Protein AF-A0A8J4Q317-F1 (afdb_monomer)

pLDDT: mean 83.09, std 17.63, range [36.19, 97.94]

Secondary structure (DSSP, 8-state):
--HHHHHHHHHHHHHHHHHHHT--HHHHHHHHHHHHHHHHHHHHHHHHHHHHHHHHHHHHHHHHHHHHHHHHHHTT----TT---GGGS-HHHHHHHHHHHHHHHHHHHHHHHHHHHHHHHHHHHHHHHTT--SGGGGS--GGGSSS----HHHHHHHHHHHHHHHHHHHHHHHHHHHHHHHHHHHHHHHTPPP-SHHHHHHHHHHH--TTSPPSS--SHHHHHHHHHHHHHHHHHHHHHHHHHHHHHHHHHHHHHHTT--HHHHHHHHHHS-SS-HHHHHHHHHHHHHHHHHHHHHHHHHHHHHHHHSSSSSSSS------------

Mean predicted aligned error: 13.6 Å

Radius of gyration: 55.5 Å; Cα contacts (8 Å, |Δi|>4): 174; chains: 1; bounding box: 154×46×165 Å

Solvent-accessible surface area (backbone atoms only — not comparable to full-atom values): 18682 Å² total; per-residue (Å²): 134,64,66,72,57,57,55,50,54,53,49,53,54,52,50,53,52,37,62,75,69,67,61,55,70,67,61,52,50,51,55,51,49,54,53,51,52,52,53,50,51,54,53,52,51,51,50,53,54,52,51,51,52,52,53,52,53,52,51,51,40,53,53,44,53,53,52,43,52,52,54,26,52,28,40,67,40,73,81,62,88,80,58,74,63,61,86,82,48,54,75,66,58,44,40,54,51,45,53,54,54,44,52,54,49,54,53,52,51,53,57,40,46,55,53,45,55,52,49,51,50,54,43,48,55,53,35,59,53,34,58,59,76,61,75,69,66,77,57,69,67,63,91,70,58,84,69,70,76,51,20,68,65,52,52,50,50,48,50,51,49,40,52,51,53,50,51,52,51,50,55,39,47,52,54,49,33,52,53,30,44,53,40,51,52,50,26,63,56,37,64,55,78,76,82,50,73,71,47,48,31,37,58,53,37,57,75,54,58,90,88,50,84,69,74,53,67,50,23,72,69,49,48,51,54,51,50,53,48,42,50,53,51,50,52,50,50,51,54,37,51,50,51,51,52,55,48,52,54,54,49,52,57,50,34,65,74,64,72,58,57,68,69,63,53,51,59,46,51,73,74,56,65,76,47,24,64,71,40,54,51,53,53,52,51,49,56,53,49,52,53,53,50,51,55,51,51,54,52,50,53,55,54,54,55,58,60,62,62,69,76,76,70,87,82,84,87,90,82,86,78,91,78,84,88,86,86,133

Foldseek 3Di:
DPPVVVVVVVVVVVVVVCVVVVPDPVVVVVVVVVVVVVVVVVVVVVVVVVVVVLVVLVVLLVVLVVLLCQLCVLQVHDPDPPDDPCVVDDSVRSNVVSVVSNVVSVVLLVVLVVLLVVLVVLLVVLCVLQVVDPPVVVDPDPVVPDHNRSYPVSSVVSVVSSVVSLVVLLVLLVLLLVLLVLLVVLCVQQVNDDDDPVNVLSVVSVPDDSVDRRSDRSYPVSSVVSVVSSVVSVVLQVVLVVLVVVLLVLVVVLCVVVVPDPVVVVVVCVVLDGSYPVSSVVSVVVSVVSVVVVVVVVVVVVVVVVVVVVVPPPPDDDDDDDDDDDDD

Nearest PDB structures (foldseek):
  4l6y-assembly1_A  TM=7.646E-01  e=2.223E-09  Homo sapiens
  4l6y-assembly1_B  TM=7.895E-01  e=1.240E-08  Homo sapiens
  4l3i-assembly1_B  TM=7.572E-01  e=1.443E-08  Homo sapiens

Sequence (328 aa):
MSVGGDVKELLLKIMKIWDELGIDQQYRQEQLNVASLKVVEIYSHLLKKEEIYKDDIIKEILHGLESLCTMSTELGETVNDNHVELASMNLLERSEYIEMERSKLRKRTQDRMAIIEELESNIDDISKEMELRDLNQSHMDESNIQGNDYSVEKISSLKKRLQLIQSQRNEAFIKVQEICKEICLLWEELRFSPETDFEKSILDIKYSSIENRSPISLSLATFHVLEQKREKLNIIREEHQQMVTEYAQKITQLWDAMDTPEDERESFFSKTAGLGFDVIEAVCIIILYIKLFNISYINNNNNNNNNNNNNNNNNNNNNNNNNNNNNN

Structure (mmCIF, N/CA/C/O backbone):
data_AF-A0A8J4Q317-F1
#
_entry.id   AF-A0A8J4Q317-F1
#
loop_
_atom_site.group_PDB
_atom_site.id
_atom_site.type_symbol
_atom_site.label_atom_id
_atom_site.label_alt_id
_atom_site.label_comp_id
_atom_site.label_asym_id
_atom_site.label_entity_id
_atom_site.label_seq_id
_atom_site.pdbx_PDB_ins_code
_atom_site.Cartn_x
_atom_site.Cartn_y
_atom_site.Cartn_z
_atom_site.occupancy
_atom_site.B_iso_or_equiv
_atom_site.auth_seq_id
_atom_site.auth_comp_id
_atom_site.auth_asym_id
_atom_site.auth_atom_id
_atom_site.pdbx_PDB_model_num
ATOM 1 N N . MET A 1 1 ? 44.306 0.292 -45.084 1.00 46.78 1 MET A N 1
ATOM 2 C CA . MET A 1 1 ? 43.982 -0.248 -46.423 1.00 46.78 1 MET A CA 1
ATOM 3 C C . MET A 1 1 ? 44.112 0.892 -47.417 1.00 46.78 1 MET A C 1
ATOM 5 O O . MET A 1 1 ? 43.405 1.877 -47.259 1.00 46.78 1 MET A O 1
ATOM 9 N N . SER A 1 2 ? 45.058 0.830 -48.357 1.00 62.03 2 SER A N 1
ATOM 10 C CA . SER A 1 2 ? 45.263 1.910 -49.332 1.00 62.03 2 SER A CA 1
ATOM 11 C C . SER A 1 2 ? 44.545 1.562 -50.632 1.00 62.03 2 SER A C 1
ATOM 13 O O . SER A 1 2 ? 45.172 1.129 -51.593 1.00 62.03 2 SER A O 1
ATOM 15 N N . VAL A 1 3 ? 43.220 1.747 -50.660 1.00 67.44 3 VAL A N 1
ATOM 16 C CA . VAL A 1 3 ? 42.392 1.499 -51.860 1.00 67.44 3 VAL A CA 1
ATOM 17 C C . VAL A 1 3 ? 42.938 2.268 -53.074 1.00 67.44 3 VAL A C 1
ATOM 19 O O . VAL A 1 3 ? 42.916 1.772 -54.196 1.00 67.44 3 VAL A O 1
ATOM 22 N N . GLY A 1 4 ? 43.521 3.451 -52.849 1.00 74.25 4 GLY A N 1
ATOM 23 C CA . GLY A 1 4 ? 44.162 4.239 -53.904 1.00 74.25 4 GLY A CA 1
ATOM 24 C C . GLY A 1 4 ? 45.435 3.614 -54.493 1.00 74.25 4 GLY A C 1
ATOM 25 O O . GLY A 1 4 ? 45.751 3.878 -55.652 1.00 74.25 4 GLY A O 1
ATOM 26 N N . GLY A 1 5 ? 46.160 2.784 -53.735 1.00 79.38 5 GLY A N 1
ATOM 27 C CA . GLY A 1 5 ? 47.353 2.079 -54.217 1.00 79.38 5 GLY A CA 1
ATOM 28 C C . GLY A 1 5 ? 47.005 0.937 -55.170 1.00 79.38 5 GLY A C 1
ATOM 29 O O . GLY A 1 5 ? 47.550 0.864 -56.272 1.00 79.38 5 GLY A O 1
ATOM 30 N N . ASP A 1 6 ? 46.033 0.114 -54.782 1.00 83.69 6 ASP A N 1
ATOM 31 C CA . ASP A 1 6 ? 45.630 -1.079 -55.534 1.00 83.69 6 ASP A CA 1
ATOM 32 C C . ASP A 1 6 ? 44.940 -0.712 -56.860 1.00 83.69 6 ASP A C 1
ATOM 34 O O . ASP A 1 6 ? 45.220 -1.296 -57.910 1.00 83.69 6 ASP A O 1
ATOM 38 N N . VAL A 1 7 ? 44.093 0.327 -56.849 1.00 86.38 7 VAL A N 1
ATOM 39 C CA . VAL A 1 7 ? 43.436 0.847 -58.062 1.00 86.38 7 VAL A CA 1
ATOM 40 C C . VAL A 1 7 ? 44.468 1.367 -59.065 1.00 86.38 7 VAL A C 1
ATOM 42 O O . VAL A 1 7 ? 44.350 1.109 -60.263 1.00 86.38 7 VAL A O 1
ATOM 45 N N . LYS A 1 8 ? 45.514 2.055 -58.591 1.00 86.25 8 LYS A N 1
ATOM 46 C CA . LYS A 1 8 ? 46.585 2.583 -59.446 1.00 86.25 8 LYS A CA 1
ATOM 47 C C . LYS A 1 8 ? 47.383 1.465 -60.119 1.00 86.25 8 LYS A C 1
ATOM 49 O O . LYS A 1 8 ? 47.701 1.579 -61.301 1.00 86.25 8 LYS A O 1
ATOM 54 N N . GLU A 1 9 ? 47.699 0.391 -59.396 1.00 89.81 9 GLU A N 1
ATOM 55 C CA . GLU A 1 9 ? 48.438 -0.747 -59.955 1.00 89.81 9 GLU A CA 1
ATOM 56 C C . GLU A 1 9 ? 47.634 -1.473 -61.045 1.00 89.81 9 GLU A C 1
ATOM 58 O O . GLU A 1 9 ? 48.170 -1.796 -62.108 1.00 89.81 9 GLU A O 1
ATOM 63 N N . LEU A 1 10 ? 46.333 -1.683 -60.819 1.00 90.19 10 LEU A N 1
ATOM 64 C CA . LEU A 1 10 ? 45.435 -2.272 -61.816 1.00 90.19 10 LEU A CA 1
ATOM 65 C C . LEU A 1 10 ? 45.326 -1.398 -63.068 1.00 90.19 10 LEU A C 1
ATOM 67 O O . LEU A 1 10 ? 45.386 -1.910 -64.186 1.00 90.19 10 LEU A O 1
ATOM 71 N N . LEU A 1 11 ? 45.229 -0.080 -62.891 1.00 88.75 11 LEU A N 1
ATOM 72 C CA . LEU A 1 11 ? 45.118 0.867 -63.997 1.00 88.75 11 LEU A CA 1
ATOM 73 C C . LEU A 1 11 ? 46.396 0.884 -64.851 1.00 88.75 11 LEU A C 1
ATOM 75 O O . LEU A 1 11 ? 46.301 0.848 -66.074 1.00 88.75 11 LEU A O 1
ATOM 79 N N . LEU A 1 12 ? 47.586 0.812 -64.236 1.00 90.69 12 LEU A N 1
ATOM 80 C CA . LEU A 1 12 ? 48.860 0.672 -64.961 1.00 90.69 12 LEU A CA 1
ATOM 81 C C . LEU A 1 12 ? 48.927 -0.616 -65.797 1.00 90.69 12 LEU A C 1
ATOM 83 O O . LEU A 1 12 ? 49.395 -0.585 -66.936 1.00 90.69 12 LEU A O 1
ATOM 87 N N . LYS A 1 13 ? 48.439 -1.744 -65.263 1.00 93.25 13 LYS A N 1
ATOM 88 C CA . LYS A 1 13 ? 48.375 -3.016 -66.006 1.00 93.25 13 LYS A CA 1
ATOM 89 C C . LYS A 1 13 ? 47.422 -2.921 -67.202 1.00 93.25 13 LYS A C 1
ATOM 91 O O . LYS A 1 13 ? 47.773 -3.379 -68.285 1.00 93.25 13 LYS A O 1
ATOM 96 N N . ILE A 1 14 ? 46.259 -2.289 -67.029 1.00 92.12 14 ILE A N 1
ATOM 97 C CA . ILE A 1 14 ? 45.286 -2.061 -68.110 1.00 92.12 14 ILE A CA 1
ATOM 98 C C . ILE A 1 14 ? 45.866 -1.138 -69.191 1.00 92.12 14 ILE A C 1
ATOM 100 O O . ILE A 1 14 ? 45.743 -1.444 -70.374 1.00 92.12 14 ILE A O 1
ATOM 104 N N . MET A 1 15 ? 46.548 -0.053 -68.803 1.00 90.44 15 MET A N 1
ATOM 105 C CA . MET A 1 15 ? 47.191 0.866 -69.751 1.00 90.44 15 MET A CA 1
ATOM 106 C C . MET A 1 15 ? 48.242 0.153 -70.601 1.00 90.44 15 MET A C 1
ATOM 108 O O . MET A 1 15 ? 48.225 0.301 -71.819 1.00 90.44 15 MET A O 1
ATOM 112 N N . LYS A 1 16 ? 49.080 -0.691 -69.983 1.00 93.81 16 LYS A N 1
ATOM 113 C CA . LYS A 1 16 ? 50.064 -1.501 -70.711 1.00 93.81 16 LYS A CA 1
ATOM 114 C C . LYS A 1 16 ? 49.402 -2.414 -71.752 1.00 93.81 16 LYS A C 1
ATOM 116 O O . LYS A 1 16 ? 49.878 -2.495 -72.878 1.00 93.81 16 LYS A O 1
ATOM 121 N N . ILE A 1 17 ? 48.285 -3.059 -71.407 1.00 94.56 17 ILE A N 1
ATOM 122 C CA . ILE A 1 17 ? 47.530 -3.909 -72.344 1.00 94.56 17 ILE A CA 1
ATOM 123 C C . ILE A 1 17 ? 46.942 -3.076 -73.493 1.00 94.56 17 ILE A C 1
ATOM 125 O O . ILE A 1 17 ? 47.006 -3.482 -74.650 1.00 94.56 17 ILE A O 1
ATOM 129 N N . TRP A 1 18 ? 46.377 -1.900 -73.209 1.00 96.19 18 TRP A N 1
ATOM 130 C CA . TRP A 1 18 ? 45.864 -1.016 -74.260 1.00 96.19 18 TRP A CA 1
ATOM 131 C C . TRP A 1 18 ? 46.963 -0.505 -75.195 1.00 96.19 18 TRP A C 1
ATOM 133 O O . TRP A 1 18 ? 46.701 -0.351 -76.391 1.00 96.19 18 TRP A O 1
ATOM 143 N N . ASP A 1 19 ? 48.166 -0.255 -74.668 1.00 93.69 19 ASP A N 1
ATOM 144 C CA . ASP A 1 19 ? 49.352 0.101 -75.453 1.00 93.69 19 ASP A CA 1
ATOM 145 C C . ASP A 1 19 ? 49.772 -1.044 -76.379 1.00 93.69 19 ASP A C 1
ATOM 147 O O . ASP A 1 19 ? 50.009 -0.806 -77.561 1.00 93.69 19 ASP A O 1
ATOM 151 N N . GLU A 1 20 ? 49.782 -2.284 -75.882 1.00 94.62 20 GLU A N 1
ATOM 152 C CA . GLU A 1 20 ? 50.078 -3.485 -76.679 1.00 94.62 20 GLU A CA 1
ATOM 153 C C . GLU A 1 20 ? 49.044 -3.729 -77.797 1.00 94.62 20 GLU A C 1
ATOM 155 O O . GLU A 1 20 ? 49.402 -4.184 -78.882 1.00 94.62 20 GLU A O 1
ATOM 160 N N . LEU A 1 21 ? 47.769 -3.403 -77.560 1.00 92.69 21 LEU A N 1
ATOM 161 C CA . LEU A 1 21 ? 46.669 -3.593 -78.516 1.00 92.69 21 LEU A CA 1
ATOM 162 C C . LEU A 1 21 ? 46.480 -2.431 -79.511 1.00 92.69 21 LEU A C 1
ATOM 164 O O . LEU A 1 21 ? 45.722 -2.577 -80.468 1.00 92.69 21 LEU A O 1
ATOM 168 N N . GLY A 1 22 ? 47.118 -1.276 -79.291 1.00 93.12 22 GLY A N 1
ATOM 169 C CA . GLY A 1 22 ? 46.950 -0.092 -80.145 1.00 93.12 22 GLY A CA 1
ATOM 170 C C . GLY A 1 22 ? 45.570 0.574 -80.043 1.00 93.12 22 GLY A C 1
ATOM 171 O O . GLY A 1 22 ? 45.105 1.171 -81.011 1.00 93.12 22 GLY A O 1
ATOM 172 N N . ILE A 1 23 ? 44.903 0.467 -78.887 1.00 94.25 23 ILE A N 1
ATOM 173 C CA . ILE A 1 23 ? 43.567 1.044 -78.655 1.00 94.25 23 ILE A CA 1
ATOM 174 C C . ILE A 1 23 ? 43.625 2.574 -78.685 1.00 94.25 23 ILE A C 1
ATOM 176 O O . ILE A 1 23 ? 44.490 3.170 -78.035 1.00 94.25 23 ILE A O 1
ATOM 180 N N . ASP A 1 24 ? 42.680 3.206 -79.382 1.00 94.06 24 ASP A N 1
ATOM 181 C CA . ASP A 1 24 ? 42.612 4.658 -79.519 1.00 94.06 24 ASP A CA 1
ATOM 182 C C . ASP A 1 24 ? 42.256 5.371 -78.199 1.00 94.06 24 ASP A C 1
ATOM 184 O O . ASP A 1 24 ? 41.638 4.819 -77.285 1.00 94.06 24 ASP A O 1
ATOM 188 N N . GLN A 1 25 ? 42.650 6.640 -78.100 1.00 91.31 25 GLN A N 1
ATOM 189 C CA . GLN A 1 25 ? 42.504 7.424 -76.875 1.00 91.31 25 GLN A CA 1
ATOM 190 C C . GLN A 1 25 ? 41.039 7.679 -76.483 1.00 91.31 25 GLN A C 1
ATOM 192 O O . GLN A 1 25 ? 40.751 7.806 -75.291 1.00 91.31 25 GLN A O 1
ATOM 197 N N . GLN A 1 26 ? 40.117 7.751 -77.448 1.00 93.75 26 GLN A N 1
ATOM 198 C CA . GLN A 1 26 ? 38.705 8.017 -77.178 1.00 93.75 26 GLN A CA 1
ATOM 199 C C . GLN A 1 26 ? 38.067 6.816 -76.473 1.00 93.75 26 GLN A C 1
ATOM 201 O O . GLN A 1 26 ? 37.436 6.994 -75.430 1.00 93.75 26 GLN A O 1
ATOM 206 N N . TYR A 1 27 ? 38.314 5.597 -76.964 1.00 92.44 27 TYR A N 1
ATOM 207 C CA . TYR A 1 27 ? 37.835 4.377 -76.312 1.00 92.44 27 TYR A CA 1
ATOM 208 C C . TYR A 1 27 ? 38.430 4.200 -74.907 1.00 92.44 27 TYR A C 1
ATOM 210 O O . TYR A 1 27 ? 37.710 3.879 -73.959 1.00 92.44 27 TYR A O 1
ATOM 218 N N . ARG A 1 28 ? 39.737 4.452 -74.730 1.00 93.50 28 ARG A N 1
ATOM 219 C CA . ARG A 1 28 ? 40.380 4.394 -73.400 1.00 93.50 28 ARG A CA 1
ATOM 220 C C . ARG A 1 28 ? 39.713 5.354 -72.417 1.00 93.50 28 ARG A C 1
ATOM 222 O O . ARG A 1 28 ? 39.424 4.968 -71.285 1.00 93.50 28 ARG A O 1
ATOM 229 N N . GLN A 1 29 ? 39.447 6.588 -72.850 1.00 92.69 29 GLN A N 1
ATOM 230 C CA . GLN A 1 29 ? 38.778 7.589 -72.023 1.00 92.69 29 GLN A CA 1
ATOM 231 C C . GLN A 1 29 ? 37.361 7.149 -71.643 1.00 92.69 29 GLN A C 1
ATOM 233 O O . GLN A 1 29 ? 36.967 7.316 -70.493 1.00 92.69 29 GLN A O 1
ATOM 238 N N . GLU A 1 30 ? 36.610 6.551 -72.568 1.00 94.06 30 GLU A N 1
ATOM 239 C CA . GLU A 1 30 ? 35.271 6.027 -72.295 1.00 94.06 30 GLU A CA 1
ATOM 240 C C . GLU A 1 30 ? 35.296 4.916 -71.235 1.00 94.06 30 GLU A C 1
ATOM 242 O O . GLU A 1 30 ? 34.549 4.980 -70.258 1.00 94.06 30 GLU A O 1
ATOM 247 N N . GLN A 1 31 ? 36.209 3.946 -71.350 1.00 91.69 31 GLN A N 1
ATOM 248 C CA . GLN A 1 31 ? 36.342 2.872 -70.358 1.00 91.69 31 GLN A CA 1
ATOM 249 C C . GLN A 1 31 ? 36.780 3.394 -68.980 1.00 91.69 31 GLN A C 1
ATOM 251 O O . GLN A 1 31 ? 36.252 2.954 -67.954 1.00 91.69 31 GLN A O 1
ATOM 256 N N . LEU A 1 32 ? 37.702 4.364 -68.936 1.00 90.62 32 LEU A N 1
ATOM 257 C CA . LEU A 1 32 ? 38.104 5.029 -67.691 1.00 90.62 32 LEU A CA 1
ATOM 258 C C . LEU A 1 32 ? 36.948 5.824 -67.069 1.00 90.62 32 LEU A C 1
ATOM 260 O O . LEU A 1 32 ? 36.767 5.775 -65.852 1.00 90.62 32 LEU A O 1
ATOM 264 N N . ASN A 1 33 ? 36.133 6.498 -67.886 1.00 92.25 33 ASN A N 1
ATOM 265 C CA . ASN A 1 33 ? 34.940 7.204 -67.422 1.00 92.25 33 ASN A CA 1
ATOM 266 C C . ASN A 1 33 ? 33.930 6.227 -66.807 1.00 92.25 33 ASN A C 1
ATOM 268 O O . ASN A 1 33 ? 33.441 6.472 -65.707 1.00 92.25 33 ASN A O 1
ATOM 272 N N . VAL A 1 34 ? 33.661 5.090 -67.459 1.00 93.12 34 VAL A N 1
ATOM 273 C CA . VAL A 1 34 ? 32.760 4.051 -66.927 1.00 93.12 34 VAL A CA 1
ATOM 274 C C . VAL A 1 34 ? 33.272 3.498 -65.594 1.00 93.12 34 VAL A C 1
ATOM 276 O O . VAL A 1 34 ? 32.495 3.344 -64.651 1.00 93.12 34 VAL A O 1
ATOM 279 N N . ALA A 1 35 ? 34.573 3.217 -65.481 1.00 90.19 35 ALA A N 1
ATOM 280 C CA . ALA A 1 35 ? 35.170 2.751 -64.230 1.00 90.19 35 ALA A CA 1
ATOM 281 C C . ALA A 1 35 ? 35.072 3.809 -63.117 1.00 90.19 35 ALA A C 1
ATOM 283 O O . ALA A 1 35 ? 34.702 3.483 -61.990 1.00 90.19 35 ALA A O 1
ATOM 284 N N . SER A 1 36 ? 35.345 5.077 -63.440 1.00 90.19 36 SER A N 1
ATOM 285 C CA . SER A 1 36 ? 35.217 6.195 -62.503 1.00 90.19 36 SER A CA 1
ATOM 286 C C . SER A 1 36 ? 33.778 6.356 -62.005 1.00 90.19 36 SER A C 1
ATOM 288 O O . SER A 1 36 ? 33.572 6.463 -60.797 1.00 90.19 36 SER A O 1
ATOM 290 N N . LEU A 1 37 ? 32.786 6.275 -62.899 1.00 94.12 37 LEU A N 1
ATOM 291 C CA . LEU A 1 37 ? 31.367 6.338 -62.536 1.00 94.12 37 LEU A CA 1
ATOM 292 C C . LEU A 1 37 ? 30.970 5.221 -61.563 1.00 94.12 37 LEU A C 1
ATOM 294 O O . LEU A 1 37 ? 30.296 5.495 -60.574 1.00 94.12 37 LEU A O 1
ATOM 298 N N . LYS A 1 38 ? 31.440 3.986 -61.781 1.00 92.88 38 LYS A N 1
ATOM 299 C CA . LYS A 1 38 ? 31.179 2.861 -60.864 1.00 92.88 38 LYS A CA 1
ATOM 300 C C . LYS A 1 38 ? 31.796 3.068 -59.481 1.00 92.88 38 LYS A C 1
ATOM 302 O O . LYS A 1 38 ? 31.183 2.732 -58.475 1.00 92.88 38 LYS A O 1
ATOM 30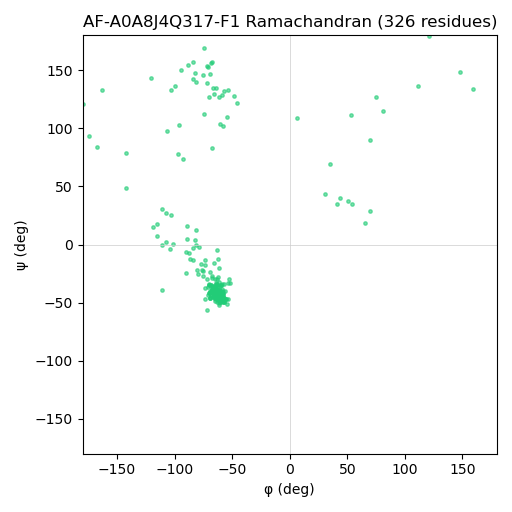7 N N . VAL A 1 39 ? 33.009 3.620 -59.413 1.00 91.25 39 VAL A N 1
ATOM 308 C CA . VAL A 1 39 ? 33.655 3.940 -58.129 1.00 91.25 39 VAL A CA 1
ATOM 309 C C . VAL A 1 39 ? 32.860 5.010 -57.382 1.00 91.25 39 VAL A C 1
ATOM 311 O O . VAL A 1 39 ? 32.610 4.857 -56.187 1.00 91.25 39 VAL A O 1
ATOM 314 N N . VAL A 1 40 ? 32.425 6.061 -58.085 1.00 94.06 40 VAL A N 1
ATOM 315 C CA . VAL A 1 40 ? 31.560 7.101 -57.513 1.00 94.06 40 VAL A CA 1
ATOM 316 C C . VAL A 1 40 ? 30.267 6.485 -56.986 1.00 94.06 40 VAL A C 1
ATOM 318 O O . VAL A 1 40 ? 29.922 6.734 -55.840 1.00 94.06 40 VAL A O 1
ATOM 321 N N . GLU A 1 41 ? 29.601 5.627 -57.759 1.00 95.88 41 GLU A N 1
ATOM 322 C CA . GLU A 1 41 ? 28.365 4.952 -57.345 1.00 95.88 41 GLU A CA 1
ATOM 323 C C . GLU A 1 41 ? 28.541 4.145 -56.047 1.00 95.88 41 GLU A C 1
ATOM 325 O O . GLU A 1 41 ? 27.738 4.283 -55.122 1.00 95.88 41 GLU A O 1
ATOM 330 N N . ILE A 1 42 ? 29.620 3.359 -55.936 1.00 95.19 42 ILE A N 1
ATOM 331 C CA . ILE A 1 42 ? 29.924 2.569 -54.732 1.00 95.19 42 ILE A CA 1
ATOM 332 C C . ILE A 1 42 ? 30.117 3.480 -53.514 1.00 95.19 42 ILE A C 1
ATOM 334 O O . ILE A 1 42 ? 29.523 3.236 -52.460 1.00 95.19 42 ILE A O 1
ATOM 338 N N . TYR A 1 43 ? 30.924 4.537 -53.639 1.00 94.56 43 TYR A N 1
ATOM 339 C CA . TYR A 1 43 ? 31.165 5.458 -52.526 1.00 94.56 43 TYR A CA 1
ATOM 340 C C . TYR A 1 43 ? 29.939 6.313 -52.192 1.00 94.56 43 TYR A C 1
ATOM 342 O O . TYR A 1 43 ? 29.704 6.577 -51.016 1.00 94.56 43 TYR A O 1
ATOM 350 N N . SER A 1 44 ? 29.120 6.693 -53.175 1.00 96.38 44 SER A N 1
ATOM 351 C CA . SER A 1 44 ? 27.840 7.369 -52.946 1.00 96.38 44 SER A CA 1
ATOM 352 C C . SER A 1 44 ? 26.852 6.473 -52.202 1.00 96.38 44 SER A C 1
ATOM 354 O O . SER A 1 44 ? 26.161 6.946 -51.303 1.00 96.38 44 SER A O 1
ATOM 356 N N . HIS A 1 45 ? 26.799 5.178 -52.526 1.00 96.50 45 HIS A N 1
ATOM 357 C CA . HIS A 1 45 ? 25.973 4.224 -51.789 1.00 96.50 45 HIS A CA 1
ATOM 358 C C . HIS A 1 45 ? 26.458 4.048 -50.344 1.00 96.50 45 HIS A C 1
ATOM 360 O O . HIS A 1 45 ? 25.643 4.079 -49.422 1.00 96.50 45 HIS A O 1
ATOM 366 N N . LEU A 1 46 ? 27.775 3.910 -50.140 1.00 96.94 46 LEU A N 1
ATOM 367 C CA . LEU A 1 46 ? 28.363 3.831 -48.803 1.00 96.94 46 LEU A CA 1
ATOM 368 C C . LEU A 1 46 ? 28.067 5.098 -47.991 1.00 96.94 46 LEU A C 1
ATOM 370 O O . LEU A 1 46 ? 27.593 4.991 -46.867 1.00 96.94 46 LEU A O 1
ATOM 374 N N . LEU A 1 47 ? 28.272 6.282 -48.574 1.00 97.31 47 LEU A N 1
ATOM 375 C CA . LEU A 1 47 ? 27.972 7.559 -47.927 1.00 97.31 47 LEU A CA 1
ATOM 376 C C . LEU A 1 47 ? 26.502 7.636 -47.507 1.00 97.31 47 LEU A C 1
ATOM 378 O O . LEU A 1 47 ? 26.221 7.895 -46.343 1.00 97.31 47 LEU A O 1
ATOM 382 N N . LYS A 1 48 ? 25.572 7.324 -48.418 1.00 97.94 48 LYS A N 1
ATOM 383 C CA . LYS A 1 48 ? 24.134 7.324 -48.120 1.00 97.94 48 LYS A CA 1
ATOM 384 C C . LYS A 1 48 ? 23.783 6.370 -46.975 1.00 97.94 48 LYS A C 1
ATOM 386 O O . LYS A 1 48 ? 22.937 6.690 -46.147 1.00 97.94 48 LYS A O 1
ATOM 391 N N . LYS A 1 49 ? 24.407 5.189 -46.930 1.00 97.75 49 LYS A N 1
ATOM 392 C CA . LYS A 1 49 ? 24.201 4.223 -45.844 1.00 97.75 49 LYS A CA 1
ATOM 393 C C . LYS A 1 49 ? 24.655 4.794 -44.496 1.00 97.75 49 LYS A C 1
ATOM 395 O O . LYS A 1 49 ? 23.913 4.687 -43.524 1.00 97.75 49 LYS A O 1
ATOM 400 N N . GLU A 1 50 ? 25.840 5.398 -44.444 1.00 97.81 50 GLU A N 1
ATOM 401 C CA . GLU A 1 50 ? 26.371 6.002 -43.215 1.00 97.81 50 GLU A CA 1
ATOM 402 C C . GLU A 1 50 ? 25.571 7.246 -42.784 1.00 97.81 50 GLU A C 1
ATOM 404 O O . GLU A 1 50 ? 25.367 7.457 -41.591 1.00 97.81 50 GLU A O 1
ATOM 409 N N . GLU A 1 51 ? 25.056 8.040 -43.730 1.00 97.75 51 GLU A N 1
ATOM 410 C CA . GLU A 1 51 ? 24.153 9.167 -43.446 1.00 97.75 51 GLU A CA 1
ATOM 411 C C . GLU A 1 51 ? 22.847 8.701 -42.794 1.00 97.75 51 GLU A C 1
ATOM 413 O O . GLU A 1 51 ? 22.455 9.250 -41.767 1.00 97.75 51 GLU A O 1
ATOM 418 N N . ILE A 1 52 ? 22.218 7.646 -43.326 1.00 97.94 52 ILE A N 1
ATOM 419 C CA . ILE A 1 52 ? 21.007 7.059 -42.729 1.00 97.94 52 ILE A CA 1
ATOM 420 C C . ILE A 1 52 ? 21.298 6.551 -41.314 1.00 97.94 52 ILE A C 1
ATOM 422 O O . ILE A 1 52 ? 20.547 6.854 -40.391 1.00 97.94 52 ILE A O 1
ATOM 426 N N . TYR A 1 53 ? 22.401 5.819 -41.127 1.00 97.44 53 TYR A N 1
ATOM 427 C CA . TYR A 1 53 ? 22.777 5.307 -39.809 1.00 97.44 53 TYR A CA 1
ATOM 428 C C . TYR A 1 53 ? 22.987 6.440 -38.798 1.00 97.44 53 TYR A C 1
ATOM 430 O O . TYR A 1 53 ? 22.461 6.394 -37.688 1.00 97.44 53 TYR A O 1
ATOM 438 N N . LYS A 1 54 ? 23.698 7.500 -39.197 1.00 97.56 54 LYS A N 1
ATOM 439 C CA . LYS A 1 54 ? 23.883 8.698 -38.375 1.00 97.56 54 LYS A CA 1
ATOM 440 C C . LYS A 1 54 ? 22.543 9.342 -37.998 1.00 97.56 54 LYS A C 1
ATOM 442 O O . LYS A 1 54 ? 22.364 9.702 -36.835 1.00 97.56 54 LYS A O 1
ATOM 447 N N . ASP A 1 55 ? 21.628 9.500 -38.951 1.00 97.88 55 ASP A N 1
ATOM 448 C CA . ASP A 1 55 ? 20.313 10.104 -38.707 1.00 97.88 55 ASP A CA 1
ATOM 449 C C . ASP A 1 55 ? 19.468 9.267 -37.741 1.00 97.88 55 ASP A C 1
ATOM 451 O O . ASP A 1 55 ? 18.775 9.822 -36.886 1.00 97.88 55 ASP A O 1
ATOM 455 N N . ASP A 1 56 ? 19.541 7.941 -37.834 1.00 97.62 56 ASP A N 1
ATOM 456 C CA . ASP A 1 56 ? 18.824 7.043 -36.930 1.00 97.62 56 ASP A CA 1
ATOM 457 C C . ASP A 1 56 ? 19.377 7.112 -35.499 1.00 97.62 56 ASP A C 1
ATOM 459 O O . ASP A 1 56 ? 18.590 7.238 -34.560 1.00 97.62 56 ASP A O 1
ATOM 463 N N . ILE A 1 57 ? 20.703 7.175 -35.325 1.00 97.25 57 ILE A N 1
ATOM 464 C CA . ILE A 1 57 ? 21.316 7.406 -34.005 1.00 97.25 57 ILE A CA 1
ATOM 465 C C . ILE A 1 57 ? 20.898 8.767 -33.427 1.00 97.25 57 ILE A C 1
ATOM 467 O O . ILE A 1 57 ? 20.604 8.880 -32.239 1.00 97.25 57 ILE A O 1
ATOM 471 N N . ILE A 1 58 ? 20.820 9.820 -34.248 1.00 96.00 58 ILE A N 1
ATOM 472 C CA . ILE A 1 58 ? 20.352 11.137 -33.785 1.00 96.00 58 ILE A CA 1
ATOM 473 C C . ILE A 1 58 ? 18.896 11.066 -33.304 1.00 96.00 58 ILE A C 1
ATOM 475 O O . ILE A 1 58 ? 18.576 11.636 -32.260 1.00 96.00 58 ILE A O 1
ATOM 479 N N . LYS A 1 59 ? 18.014 10.360 -34.022 1.00 97.00 59 LYS A N 1
ATOM 480 C CA . LYS A 1 59 ? 16.620 10.163 -33.585 1.00 97.00 59 LYS A CA 1
ATOM 481 C C . LYS A 1 59 ? 16.541 9.388 -32.272 1.00 97.00 59 LYS A C 1
ATOM 483 O O . LYS A 1 59 ? 15.755 9.768 -31.409 1.00 97.00 59 LYS A O 1
ATOM 488 N N . GLU A 1 60 ? 17.344 8.336 -32.115 1.00 96.25 60 GLU A N 1
ATOM 489 C CA . GLU A 1 60 ? 17.408 7.543 -30.883 1.00 96.25 60 GLU A CA 1
ATOM 490 C C . GLU A 1 60 ? 17.817 8.410 -29.686 1.00 96.25 60 GLU A C 1
ATOM 492 O O . GLU A 1 60 ? 17.143 8.397 -28.656 1.00 96.25 60 GLU A O 1
ATOM 497 N N . ILE A 1 61 ? 18.846 9.246 -29.858 1.00 94.69 61 ILE A N 1
ATOM 498 C CA . ILE A 1 61 ? 19.286 10.222 -28.855 1.00 94.69 61 ILE A CA 1
ATOM 499 C C . ILE A 1 61 ? 18.150 11.185 -28.492 1.00 94.69 61 ILE A C 1
ATOM 501 O O . ILE A 1 61 ? 17.875 11.384 -27.311 1.00 94.69 61 ILE A O 1
ATOM 505 N N . LEU A 1 62 ? 17.474 11.778 -29.482 1.00 94.69 62 LEU A N 1
ATOM 506 C CA . LEU A 1 62 ? 16.388 12.734 -29.236 1.00 94.69 62 LEU A CA 1
ATOM 507 C C . LEU A 1 62 ? 15.226 12.094 -28.468 1.00 94.69 62 LEU A C 1
ATOM 509 O O . LEU A 1 62 ? 14.765 12.657 -27.477 1.00 94.69 62 LEU A O 1
ATOM 513 N N . HIS A 1 63 ? 14.798 10.902 -28.883 1.00 95.81 63 HIS A N 1
ATOM 514 C CA . HIS A 1 63 ? 13.742 10.166 -28.194 1.00 95.81 63 HIS A CA 1
ATOM 515 C C . HIS A 1 63 ? 14.165 9.739 -26.781 1.00 95.81 63 HIS A C 1
ATOM 517 O O . HIS A 1 63 ? 13.379 9.798 -25.836 1.00 95.81 63 HIS A O 1
ATOM 523 N N . GLY A 1 64 ? 15.423 9.334 -26.610 1.00 93.94 64 GLY A N 1
ATOM 524 C CA . GLY A 1 64 ? 15.974 9.000 -25.305 1.00 93.94 64 GLY A CA 1
ATOM 525 C C . GLY A 1 64 ? 15.995 10.200 -24.353 1.00 93.94 64 GLY A C 1
ATOM 526 O O . GLY A 1 64 ? 15.618 10.045 -23.194 1.00 93.94 64 GLY A O 1
ATOM 527 N N . LEU A 1 65 ? 16.349 11.395 -24.838 1.00 92.19 65 LEU A N 1
ATOM 528 C CA . LEU A 1 65 ? 16.309 12.641 -24.060 1.00 92.19 65 LEU A CA 1
ATOM 529 C C . LEU A 1 65 ? 14.882 13.045 -23.670 1.00 92.19 65 LEU A C 1
ATOM 531 O O . LEU A 1 65 ? 14.647 13.415 -22.521 1.00 92.19 65 LEU A O 1
ATOM 535 N N . GLU A 1 66 ? 13.925 12.940 -24.595 1.00 92.81 66 GLU A N 1
ATOM 536 C CA . GLU A 1 66 ? 12.502 13.154 -24.303 1.00 92.81 66 GLU A CA 1
ATOM 537 C C . GLU A 1 66 ? 12.028 12.195 -23.202 1.00 92.81 66 GLU A C 1
ATOM 539 O O . GLU A 1 66 ? 11.470 12.616 -22.192 1.00 92.81 66 GLU A O 1
ATOM 544 N N . SER A 1 67 ? 12.353 10.909 -23.350 1.00 92.69 67 SER A N 1
ATOM 545 C CA . SER A 1 67 ? 12.014 9.864 -22.388 1.00 92.69 67 SER A CA 1
ATOM 546 C C . SER A 1 67 ? 12.641 10.103 -21.007 1.00 92.69 67 SER A C 1
ATOM 548 O O . SER A 1 67 ? 11.978 9.858 -20.000 1.00 92.69 67 SER A O 1
ATOM 550 N N . LEU A 1 68 ? 13.886 10.593 -20.937 1.00 91.75 68 LEU A N 1
ATOM 551 C CA . LEU A 1 68 ? 14.523 10.998 -19.678 1.00 91.75 68 LEU A CA 1
ATOM 552 C C . LEU A 1 68 ? 13.772 12.158 -19.020 1.00 91.75 68 LEU A C 1
ATOM 554 O O . LEU A 1 68 ? 13.494 12.091 -17.828 1.00 91.75 68 LEU A O 1
ATOM 558 N N . CYS A 1 69 ? 13.397 13.182 -19.791 1.00 89.94 69 CYS A N 1
ATOM 559 C CA . CYS A 1 69 ? 12.647 14.331 -19.284 1.00 89.94 69 CYS A CA 1
ATOM 560 C C . CYS A 1 69 ? 11.297 13.907 -18.685 1.00 89.94 69 CYS A C 1
ATOM 562 O O . CYS A 1 69 ? 10.958 14.310 -17.570 1.00 89.94 69 CYS A O 1
ATOM 564 N N . THR A 1 70 ? 10.558 13.038 -19.382 1.00 90.94 70 THR A N 1
ATOM 565 C CA . THR A 1 70 ? 9.295 12.483 -18.881 1.00 90.94 70 THR A CA 1
ATOM 566 C C . THR A 1 70 ? 9.506 11.691 -17.591 1.00 90.94 70 THR A C 1
ATOM 568 O O . THR A 1 70 ? 8.872 12.008 -16.591 1.00 90.94 70 THR A O 1
ATOM 571 N N . MET A 1 71 ? 10.437 10.728 -17.567 1.00 91.56 71 MET A N 1
ATOM 572 C CA . MET A 1 71 ? 10.695 9.911 -16.369 1.00 91.56 71 MET A CA 1
ATOM 573 C C . MET A 1 71 ? 11.167 10.749 -15.174 1.00 91.56 71 MET A C 1
ATOM 575 O O . MET A 1 71 ? 10.756 10.496 -14.045 1.00 91.56 71 MET A O 1
ATOM 579 N N . SER A 1 72 ? 12.021 11.750 -15.401 1.00 90.81 72 SER A N 1
ATOM 580 C CA . SER A 1 72 ? 12.445 12.682 -14.353 1.00 90.81 72 SER A CA 1
ATOM 581 C C . SER A 1 72 ? 11.258 13.468 -13.799 1.00 90.81 72 SER A C 1
ATOM 583 O O . SER A 1 72 ? 11.104 13.545 -12.584 1.00 90.81 72 SER A O 1
ATOM 585 N N . THR A 1 73 ? 10.372 13.959 -14.671 1.00 90.12 73 THR A N 1
ATOM 586 C CA . THR A 1 73 ? 9.154 14.677 -14.265 1.00 90.12 73 THR A CA 1
ATOM 587 C C . THR A 1 73 ? 8.227 13.792 -13.431 1.00 90.12 73 THR A C 1
ATOM 589 O O . THR A 1 73 ? 7.784 14.218 -12.369 1.00 90.12 73 THR A O 1
ATOM 592 N N . GLU A 1 74 ? 7.984 12.550 -13.858 1.00 91.25 74 GLU A N 1
ATOM 593 C CA . GLU A 1 74 ? 7.190 11.564 -13.104 1.00 91.25 74 GLU A CA 1
ATOM 594 C C . GLU A 1 74 ? 7.804 11.263 -11.728 1.00 91.25 74 GLU A C 1
ATOM 596 O O . GLU A 1 74 ? 7.094 11.071 -10.747 1.00 91.25 74 GLU A O 1
ATOM 601 N N . LEU A 1 75 ? 9.135 11.257 -11.619 1.00 91.06 75 LEU A N 1
ATOM 602 C CA . LEU A 1 75 ? 9.851 11.087 -10.352 1.00 91.06 75 LEU A CA 1
ATOM 603 C C . LEU A 1 75 ? 9.898 12.365 -9.493 1.00 91.06 75 LEU A C 1
ATOM 605 O O . LEU A 1 75 ? 10.468 12.319 -8.398 1.00 91.06 75 LEU A O 1
ATOM 609 N N . GLY A 1 76 ? 9.341 13.488 -9.960 1.00 88.12 76 GLY A N 1
ATOM 610 C CA . GLY A 1 76 ? 9.450 14.796 -9.306 1.00 88.12 76 GLY A CA 1
ATOM 611 C C . GLY A 1 76 ? 10.879 15.350 -9.283 1.00 88.12 76 GLY A C 1
ATOM 612 O O . GLY A 1 76 ? 11.210 16.206 -8.467 1.00 88.12 76 GLY A O 1
ATOM 613 N N . GLU A 1 77 ? 11.753 14.836 -10.145 1.00 84.94 77 GLU A N 1
ATOM 614 C CA . GLU A 1 77 ? 13.158 15.210 -10.225 1.00 84.94 77 GLU A CA 1
ATOM 615 C C . GLU A 1 77 ? 13.363 16.196 -11.375 1.00 84.94 77 GLU A C 1
ATOM 617 O O . GLU A 1 77 ? 12.876 16.006 -12.489 1.00 84.94 77 GLU A O 1
ATOM 622 N N . THR A 1 78 ? 14.138 17.250 -11.141 1.00 75.50 78 THR A N 1
ATOM 623 C CA . THR A 1 78 ? 14.653 18.050 -12.251 1.00 75.50 78 THR A CA 1
ATOM 624 C C . THR A 1 78 ? 15.722 17.243 -12.974 1.00 75.50 78 THR A C 1
ATOM 626 O O . THR A 1 78 ? 16.555 16.606 -12.322 1.00 75.50 78 THR A O 1
ATOM 629 N N . VAL A 1 79 ? 15.734 17.295 -14.307 1.00 64.81 79 VAL A N 1
ATOM 630 C CA . VAL A 1 79 ? 16.849 16.773 -15.108 1.00 64.81 79 VAL A CA 1
ATOM 631 C C . VAL A 1 79 ? 18.124 17.448 -14.591 1.00 64.81 79 VAL A C 1
ATOM 633 O O . VAL A 1 79 ? 18.258 18.663 -14.676 1.00 64.81 79 VAL A O 1
ATOM 636 N N . ASN A 1 80 ? 18.986 16.681 -13.922 1.00 58.50 80 ASN A N 1
ATOM 637 C CA . ASN A 1 80 ? 20.112 17.207 -13.151 1.00 58.50 80 ASN A CA 1
ATOM 638 C C . ASN A 1 80 ? 21.054 18.033 -14.044 1.00 58.50 80 ASN A C 1
ATOM 640 O O . ASN A 1 80 ? 21.603 17.502 -15.001 1.00 58.50 80 ASN A O 1
ATOM 644 N N . ASP A 1 81 ? 21.388 19.265 -13.651 1.00 48.91 81 ASP A N 1
ATOM 645 C CA . ASP A 1 81 ? 22.418 20.090 -14.319 1.00 48.91 81 ASP A CA 1
ATOM 646 C C . ASP A 1 81 ? 23.841 19.484 -14.250 1.00 48.91 81 ASP A C 1
ATOM 648 O O . ASP A 1 81 ? 24.781 19.995 -14.853 1.00 48.91 81 ASP A O 1
ATOM 652 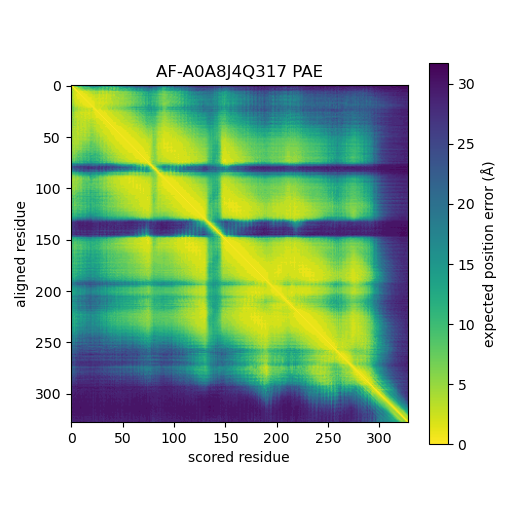N N . ASN A 1 82 ? 24.016 18.364 -13.538 1.00 48.31 82 ASN A N 1
ATOM 653 C CA . ASN A 1 82 ? 25.273 17.618 -13.413 1.00 48.31 82 ASN A CA 1
ATOM 654 C C . ASN A 1 82 ? 25.563 16.681 -14.600 1.00 48.31 82 ASN A C 1
ATOM 656 O O . ASN A 1 82 ? 26.424 15.802 -14.491 1.00 48.31 82 ASN A O 1
ATOM 660 N N . HIS A 1 83 ? 24.839 16.806 -15.713 1.00 56.66 83 HIS A N 1
ATOM 661 C CA . HIS A 1 83 ? 25.140 16.015 -16.897 1.00 56.66 83 HIS A CA 1
ATOM 662 C C . HIS A 1 83 ? 26.551 16.337 -17.393 1.00 56.66 83 HIS A C 1
ATOM 664 O O . HIS A 1 83 ? 26.901 17.492 -17.640 1.00 56.66 83 HIS A O 1
ATOM 670 N N . VAL A 1 84 ? 27.363 15.287 -17.559 1.00 63.03 84 VAL A N 1
ATOM 671 C CA . VAL A 1 84 ? 28.579 15.360 -18.374 1.00 63.03 84 VAL A CA 1
ATOM 672 C C . VAL A 1 84 ? 28.170 15.998 -19.690 1.00 63.03 84 VAL A C 1
ATOM 674 O O . VAL A 1 84 ? 27.179 15.575 -20.287 1.00 63.03 84 VAL A O 1
ATOM 677 N N . GLU A 1 85 ? 28.883 17.043 -20.101 1.00 70.62 85 GLU A N 1
ATOM 678 C CA . GLU A 1 85 ? 28.490 17.851 -21.245 1.00 70.62 85 GLU A CA 1
ATOM 679 C C . GLU A 1 85 ? 28.383 16.939 -22.473 1.00 70.62 85 GLU A C 1
ATOM 681 O O . GLU A 1 85 ? 29.399 16.542 -23.047 1.00 70.62 85 GLU A O 1
ATOM 686 N N . LEU A 1 86 ? 27.153 16.575 -22.866 1.00 80.88 86 LEU A N 1
ATOM 687 C CA . LEU A 1 86 ? 26.895 15.681 -24.001 1.00 80.88 86 LEU A CA 1
ATOM 688 C C . LEU A 1 86 ? 27.613 16.200 -25.250 1.00 80.88 86 LEU A C 1
ATOM 690 O O . LEU A 1 86 ? 28.060 15.414 -26.078 1.00 80.88 86 LEU A O 1
ATOM 694 N N . ALA A 1 87 ? 27.792 17.524 -25.350 1.00 79.19 87 ALA A N 1
ATOM 695 C CA . ALA A 1 87 ? 28.551 18.190 -26.401 1.00 79.19 87 ALA A CA 1
ATOM 696 C C . ALA A 1 87 ? 29.969 17.618 -26.601 1.00 79.19 87 ALA A C 1
ATOM 698 O O . ALA A 1 87 ? 30.425 17.564 -27.741 1.00 79.19 87 ALA A O 1
ATOM 699 N N . SER A 1 88 ? 30.624 17.143 -25.535 1.00 85.25 88 SER A N 1
ATOM 700 C CA . SER A 1 88 ? 31.974 16.559 -25.568 1.00 85.25 88 SER A CA 1
ATOM 701 C C . SER A 1 88 ? 32.034 15.119 -26.101 1.00 85.25 88 SER A C 1
ATOM 703 O O . SER A 1 88 ? 33.107 14.665 -26.492 1.00 85.25 88 SER A O 1
ATOM 705 N N . MET A 1 89 ? 30.897 14.418 -26.159 1.00 90.81 89 MET A N 1
ATOM 706 C CA . MET A 1 89 ? 30.797 13.016 -26.581 1.00 90.81 89 MET A CA 1
ATOM 707 C C . MET A 1 89 ? 30.469 12.878 -28.071 1.00 90.81 89 MET A C 1
ATOM 709 O O . MET A 1 89 ? 29.743 13.706 -28.641 1.00 90.81 89 MET A O 1
ATOM 713 N N . ASN A 1 90 ? 30.928 11.786 -28.688 1.00 94.38 90 ASN A N 1
ATOM 714 C CA . ASN A 1 90 ? 30.483 11.377 -30.022 1.00 94.38 90 ASN A CA 1
ATOM 715 C C . ASN A 1 90 ? 29.062 10.769 -29.988 1.00 94.38 90 ASN A C 1
ATOM 717 O O . ASN A 1 90 ? 28.504 10.518 -28.924 1.00 94.38 90 ASN A O 1
ATOM 721 N N . LEU A 1 91 ? 28.439 10.555 -31.153 1.00 95.25 91 LEU A N 1
ATOM 722 C CA . LEU A 1 91 ? 27.038 10.108 -31.217 1.00 95.25 91 LEU A CA 1
ATOM 723 C C . LEU A 1 91 ? 26.796 8.747 -30.542 1.00 95.25 91 LEU A C 1
ATOM 725 O O . LEU A 1 91 ? 25.786 8.588 -29.865 1.00 95.25 91 LEU A O 1
ATOM 729 N N . LEU A 1 92 ? 27.715 7.788 -30.684 1.00 95.88 92 LEU A N 1
ATOM 730 C CA . LEU A 1 92 ? 27.550 6.463 -30.079 1.00 95.88 92 LEU A CA 1
ATOM 731 C C . LEU A 1 92 ? 27.701 6.535 -28.555 1.00 95.88 92 LEU A C 1
ATOM 733 O O . LEU A 1 92 ? 26.854 6.010 -27.839 1.00 95.88 92 LEU A O 1
ATOM 737 N N . GLU A 1 93 ? 28.696 7.281 -28.067 1.00 95.00 93 GLU A N 1
ATOM 738 C CA . GLU A 1 93 ? 28.882 7.546 -26.631 1.00 95.00 93 GLU A CA 1
ATOM 739 C C . GLU A 1 93 ? 27.651 8.222 -26.007 1.00 95.00 93 GLU A C 1
ATOM 741 O O . GLU A 1 93 ? 27.223 7.846 -24.916 1.00 95.00 93 GLU A O 1
ATOM 746 N N . ARG A 1 94 ? 27.037 9.191 -26.707 1.00 94.00 94 ARG A N 1
ATOM 747 C CA . ARG A 1 94 ? 25.793 9.834 -26.247 1.00 94.00 94 ARG A CA 1
ATOM 748 C C . ARG A 1 94 ? 24.644 8.836 -26.145 1.00 94.00 94 ARG A C 1
ATOM 750 O O . ARG A 1 94 ? 23.916 8.879 -25.158 1.00 94.00 94 ARG A O 1
ATOM 757 N N . SER A 1 95 ? 24.479 7.964 -27.142 1.00 94.25 95 SER A N 1
ATOM 758 C CA . SER A 1 95 ? 23.409 6.957 -27.143 1.00 94.25 95 SER A CA 1
ATOM 759 C C . SER A 1 95 ? 23.557 5.990 -25.967 1.00 94.25 95 SER A C 1
ATOM 761 O O . SER A 1 95 ? 22.614 5.780 -25.206 1.00 94.25 95 SER A O 1
ATOM 763 N N . GLU A 1 96 ? 24.772 5.474 -25.751 1.00 94.38 96 GLU A N 1
ATOM 764 C CA . GLU A 1 96 ? 25.081 4.576 -24.633 1.00 94.38 96 GLU A CA 1
ATOM 765 C C . GLU A 1 96 ? 24.861 5.249 -23.271 1.00 94.38 96 GLU A C 1
ATOM 767 O O . GLU A 1 96 ? 24.264 4.656 -22.368 1.00 94.38 96 GLU A O 1
ATOM 772 N N . TYR A 1 97 ? 25.298 6.504 -23.124 1.00 92.75 97 TYR A N 1
ATOM 773 C CA . TYR A 1 97 ? 25.089 7.277 -21.902 1.00 92.75 97 TYR A CA 1
ATOM 774 C C . TYR A 1 97 ? 23.598 7.480 -21.601 1.00 92.75 97 TYR A C 1
ATOM 776 O O . TYR A 1 97 ? 23.162 7.264 -20.468 1.00 92.75 97 TYR A O 1
ATOM 784 N N . ILE A 1 98 ? 22.808 7.860 -22.608 1.00 92.31 98 ILE A N 1
ATOM 785 C CA . ILE A 1 98 ? 21.366 8.078 -22.455 1.00 92.31 98 ILE A CA 1
ATOM 786 C C . ILE A 1 98 ? 20.667 6.783 -22.039 1.00 92.31 98 ILE A C 1
ATOM 788 O O . ILE A 1 98 ? 19.870 6.806 -21.101 1.00 92.31 98 ILE A O 1
ATOM 792 N N . GLU A 1 99 ? 20.975 5.646 -22.666 1.00 94.12 99 GLU A N 1
ATOM 793 C CA . GLU A 1 99 ? 20.337 4.379 -22.289 1.00 94.12 99 GLU A CA 1
ATOM 794 C C . GLU A 1 99 ? 20.743 3.924 -20.878 1.00 94.12 99 GLU A C 1
ATOM 796 O O . GLU A 1 99 ? 19.902 3.435 -20.117 1.00 94.12 99 GLU A O 1
ATOM 801 N N . MET A 1 100 ? 21.997 4.158 -20.470 1.00 93.19 100 MET A N 1
ATOM 802 C CA . MET A 1 100 ? 22.429 3.928 -19.089 1.00 93.19 100 MET A CA 1
ATOM 803 C C . MET A 1 100 ? 21.609 4.767 -18.094 1.00 93.19 100 MET A C 1
ATOM 805 O O . MET A 1 100 ? 21.127 4.226 -17.093 1.00 93.19 100 MET A O 1
ATOM 809 N N . GLU A 1 101 ? 21.438 6.068 -18.338 1.00 92.00 101 GLU A N 1
ATOM 810 C CA . GLU A 1 101 ? 20.648 6.938 -17.456 1.00 92.00 101 GLU A CA 1
ATOM 811 C C . GLU A 1 101 ? 19.169 6.524 -17.428 1.00 92.00 101 GLU A C 1
ATOM 813 O O . GLU A 1 101 ? 18.569 6.452 -16.352 1.00 92.00 101 GLU A O 1
ATOM 818 N N . ARG A 1 102 ? 18.596 6.129 -18.573 1.00 92.69 102 ARG A N 1
ATOM 819 C CA . ARG A 1 102 ? 17.220 5.606 -18.638 1.00 92.69 102 ARG A CA 1
ATOM 820 C C . ARG A 1 102 ? 17.055 4.346 -17.807 1.00 92.69 102 ARG A C 1
ATOM 822 O O . ARG A 1 102 ? 16.064 4.210 -17.096 1.00 92.69 102 ARG A O 1
ATOM 829 N N . SER A 1 103 ? 18.020 3.432 -17.856 1.00 94.31 103 SER A N 1
ATOM 830 C CA . SER A 1 103 ? 18.005 2.218 -17.036 1.00 94.31 103 SER A CA 1
ATOM 831 C C . SER A 1 103 ? 17.984 2.542 -15.534 1.00 94.31 103 SER A C 1
ATOM 833 O O . SER A 1 103 ? 17.210 1.948 -14.777 1.00 94.31 103 SER A O 1
ATOM 835 N N . LYS A 1 104 ? 18.756 3.550 -15.097 1.00 92.75 104 LYS A N 1
ATOM 836 C CA . LYS A 1 104 ? 18.751 4.018 -13.700 1.00 92.75 104 LYS A CA 1
ATOM 837 C C . LYS A 1 104 ? 17.405 4.618 -13.291 1.00 92.75 104 LYS A C 1
ATOM 839 O O . LYS A 1 104 ? 16.924 4.297 -12.203 1.00 92.75 104 LYS A O 1
ATOM 844 N N . LEU A 1 105 ? 16.807 5.467 -14.133 1.00 92.69 105 LEU A N 1
ATOM 845 C CA . LEU A 1 105 ? 15.491 6.051 -13.851 1.00 92.69 105 LEU A CA 1
ATOM 846 C C . LEU A 1 105 ? 14.401 4.977 -13.823 1.00 92.69 105 LEU A C 1
ATOM 848 O O . LEU A 1 105 ? 13.675 4.910 -12.839 1.00 92.69 105 LEU A O 1
ATOM 852 N N . ARG A 1 106 ? 14.357 4.064 -14.806 1.00 94.44 106 ARG A N 1
ATOM 853 C CA . ARG A 1 106 ? 13.393 2.946 -14.832 1.00 94.44 106 ARG A CA 1
ATOM 854 C C . ARG A 1 106 ? 13.422 2.131 -13.544 1.00 94.44 106 ARG A C 1
ATOM 856 O O . ARG A 1 106 ? 12.368 1.851 -12.982 1.00 94.44 106 ARG A O 1
ATOM 863 N N . LYS A 1 107 ? 14.618 1.773 -13.063 1.00 95.19 107 LYS A N 1
ATOM 864 C CA . LYS A 1 107 ? 14.758 1.031 -11.805 1.00 95.19 107 LYS A CA 1
ATOM 865 C C . LYS A 1 107 ? 14.178 1.818 -10.626 1.00 95.19 107 LYS A C 1
ATOM 867 O O . LYS A 1 107 ? 13.401 1.277 -9.852 1.00 95.19 107 LYS A O 1
ATOM 872 N N . ARG A 1 108 ? 14.505 3.109 -10.519 1.00 94.00 108 ARG A N 1
ATOM 873 C CA . ARG A 1 108 ? 13.996 3.971 -9.443 1.00 94.00 108 ARG A CA 1
ATOM 874 C C . ARG A 1 108 ? 12.478 4.143 -9.503 1.00 94.00 108 ARG A C 1
ATOM 876 O O . ARG A 1 108 ? 11.833 4.124 -8.460 1.00 94.00 108 ARG A O 1
ATOM 883 N N . THR A 1 109 ? 11.919 4.289 -10.701 1.00 93.75 109 THR A N 1
ATOM 884 C CA . THR A 1 109 ? 10.473 4.339 -10.933 1.00 93.75 109 THR A CA 1
ATOM 885 C C . THR A 1 109 ? 9.798 3.062 -10.449 1.00 93.75 109 THR A C 1
ATOM 887 O O . THR A 1 109 ? 8.833 3.146 -9.699 1.00 93.75 109 THR A O 1
ATOM 890 N N . GLN A 1 110 ? 10.333 1.890 -10.800 1.00 95.00 110 GLN A N 1
ATOM 891 C CA . GLN A 1 110 ? 9.806 0.601 -10.336 1.00 95.00 110 GLN A CA 1
ATOM 892 C C . GLN A 1 110 ? 9.868 0.468 -8.809 1.00 95.00 110 GLN A C 1
ATOM 894 O O . GLN A 1 110 ? 8.876 0.090 -8.190 1.00 95.00 110 GLN A O 1
ATOM 899 N N . ASP A 1 111 ? 10.997 0.841 -8.198 1.00 95.88 111 ASP A N 1
ATOM 900 C CA . ASP A 1 111 ? 11.161 0.800 -6.741 1.00 95.88 111 ASP A CA 1
ATOM 901 C C . ASP A 1 111 ? 10.131 1.707 -6.035 1.00 95.88 111 ASP A C 1
ATOM 903 O O . ASP A 1 111 ? 9.530 1.317 -5.035 1.00 95.88 111 ASP A O 1
ATOM 907 N N . ARG A 1 112 ? 9.890 2.921 -6.555 1.00 95.44 112 ARG A N 1
ATOM 908 C CA . ARG A 1 112 ? 8.917 3.865 -5.975 1.00 95.44 112 ARG A CA 1
ATOM 909 C C . ARG A 1 112 ? 7.467 3.465 -6.228 1.00 95.44 112 ARG A C 1
ATOM 911 O O . ARG A 1 112 ? 6.649 3.631 -5.329 1.00 95.44 112 ARG A O 1
ATOM 918 N N . MET A 1 113 ? 7.162 2.923 -7.404 1.00 94.25 113 MET A N 1
ATOM 919 C CA . MET A 1 113 ? 5.844 2.383 -7.742 1.00 94.25 113 MET A CA 1
ATOM 920 C C . MET A 1 113 ? 5.441 1.287 -6.754 1.00 94.25 113 MET A C 1
ATOM 922 O O . MET A 1 113 ? 4.372 1.384 -6.162 1.00 94.25 113 MET A O 1
ATOM 926 N N . ALA A 1 114 ? 6.331 0.328 -6.480 1.00 95.69 114 ALA A N 1
ATOM 927 C CA . ALA A 1 114 ? 6.064 -0.736 -5.512 1.00 95.69 114 ALA A CA 1
ATOM 928 C C . ALA A 1 114 ? 5.769 -0.188 -4.101 1.00 95.69 114 ALA A C 1
ATOM 930 O O . ALA A 1 114 ? 4.845 -0.647 -3.435 1.00 95.69 114 ALA A O 1
ATOM 931 N N . ILE A 1 115 ? 6.514 0.834 -3.658 1.00 96.56 115 ILE A N 1
ATOM 932 C CA . ILE A 1 115 ? 6.271 1.496 -2.364 1.00 96.56 115 ILE A CA 1
ATOM 933 C C . ILE A 1 115 ? 4.902 2.189 -2.345 1.00 96.56 115 ILE A C 1
ATOM 935 O O . ILE A 1 115 ? 4.208 2.147 -1.331 1.00 96.56 115 ILE A O 1
ATOM 939 N N . ILE A 1 116 ? 4.525 2.867 -3.430 1.00 94.88 116 ILE A N 1
ATOM 940 C CA . ILE A 1 116 ? 3.236 3.563 -3.530 1.00 94.88 116 ILE A CA 1
ATOM 941 C C . ILE A 1 116 ? 2.086 2.556 -3.488 1.00 94.88 116 ILE A C 1
ATOM 943 O O . ILE A 1 116 ? 1.190 2.725 -2.665 1.00 94.88 116 ILE A O 1
ATOM 947 N N . GLU A 1 117 ? 2.156 1.485 -4.279 1.00 94.25 117 GLU A N 1
ATOM 948 C CA . GLU A 1 117 ? 1.150 0.415 -4.295 1.00 94.25 117 GLU A CA 1
ATOM 949 C C . GLU A 1 117 ? 0.980 -0.227 -2.910 1.00 94.25 117 GLU A C 1
ATOM 951 O O . GLU A 1 117 ? -0.141 -0.422 -2.438 1.00 94.25 117 GLU A O 1
ATOM 956 N N . GLU A 1 118 ? 2.086 -0.499 -2.210 1.00 96.50 118 GLU A N 1
ATOM 957 C CA . GLU A 1 118 ? 2.056 -1.031 -0.845 1.00 96.50 118 GLU A CA 1
ATOM 958 C C . GLU A 1 118 ? 1.399 -0.048 0.140 1.00 96.50 118 GLU A C 1
ATOM 960 O O . GLU A 1 118 ? 0.579 -0.441 0.975 1.00 96.50 118 GLU A O 1
ATOM 965 N N . LEU A 1 119 ? 1.734 1.244 0.064 1.00 95.75 119 LEU A N 1
ATOM 966 C CA . LEU A 1 119 ? 1.138 2.267 0.927 1.00 95.75 119 LEU A CA 1
ATOM 967 C C . LEU A 1 119 ? -0.363 2.427 0.664 1.00 95.75 119 LEU A C 1
ATOM 969 O O . LEU A 1 119 ? -1.134 2.528 1.618 1.00 95.75 119 LEU A O 1
ATOM 973 N N . GLU A 1 120 ? -0.780 2.440 -0.600 1.00 93.06 120 GLU A N 1
ATOM 974 C CA . GLU A 1 120 ? -2.186 2.542 -0.990 1.00 93.06 120 GLU A CA 1
ATOM 975 C C . GLU A 1 120 ? -2.988 1.321 -0.533 1.00 93.06 120 GLU A C 1
ATOM 977 O O . GLU A 1 120 ? -4.047 1.495 0.073 1.00 93.06 120 GLU A O 1
ATOM 982 N N . SER A 1 121 ? -2.450 0.109 -0.711 1.00 93.62 121 SER A N 1
ATOM 983 C CA . SER A 1 121 ? -3.072 -1.125 -0.213 1.00 93.62 121 SER A CA 1
ATOM 984 C C . SER A 1 121 ? -3.251 -1.093 1.306 1.00 93.62 121 SER A C 1
ATOM 986 O O . SER A 1 121 ? -4.342 -1.355 1.807 1.00 93.62 121 SER A O 1
ATOM 988 N N . ASN A 1 122 ? -2.213 -0.703 2.052 1.00 94.38 122 ASN A N 1
ATOM 989 C CA . ASN A 1 122 ? -2.286 -0.608 3.513 1.00 94.38 122 ASN A CA 1
ATOM 990 C C . ASN A 1 122 ? -3.321 0.429 3.983 1.00 94.38 122 ASN A C 1
ATOM 992 O O . ASN A 1 122 ? -4.022 0.218 4.975 1.00 94.38 122 ASN A O 1
ATOM 996 N N . ILE A 1 123 ? -3.417 1.568 3.291 1.00 93.38 123 ILE A N 1
ATOM 997 C CA . ILE A 1 123 ? -4.423 2.596 3.583 1.00 93.38 123 ILE A CA 1
ATOM 998 C C . ILE A 1 123 ? -5.833 2.056 3.327 1.00 93.38 123 ILE A C 1
ATOM 1000 O O . ILE A 1 123 ? -6.729 2.309 4.135 1.00 93.38 123 ILE A O 1
ATOM 1004 N N . ASP A 1 124 ? -6.043 1.343 2.222 1.00 90.31 124 ASP A N 1
ATOM 1005 C CA . ASP A 1 124 ? -7.337 0.764 1.857 1.00 90.31 124 ASP A CA 1
ATOM 1006 C C . ASP A 1 124 ? -7.780 -0.315 2.858 1.00 90.31 124 ASP A C 1
ATOM 1008 O O . ASP A 1 124 ? -8.910 -0.275 3.349 1.00 90.31 124 ASP A O 1
ATOM 1012 N N . ASP A 1 125 ? -6.873 -1.204 3.267 1.00 90.88 125 ASP A N 1
ATOM 1013 C CA . ASP A 1 125 ? -7.157 -2.253 4.253 1.00 90.88 125 ASP A CA 1
ATOM 1014 C C . ASP A 1 125 ? -7.603 -1.676 5.607 1.00 90.88 125 ASP A C 1
ATOM 1016 O O . ASP A 1 125 ? -8.618 -2.103 6.168 1.00 90.88 125 ASP A O 1
ATOM 1020 N N . ILE A 1 126 ? -6.909 -0.645 6.106 1.00 91.00 126 ILE A N 1
ATOM 1021 C CA . ILE A 1 126 ? -7.288 0.048 7.349 1.00 91.00 126 ILE A CA 1
ATOM 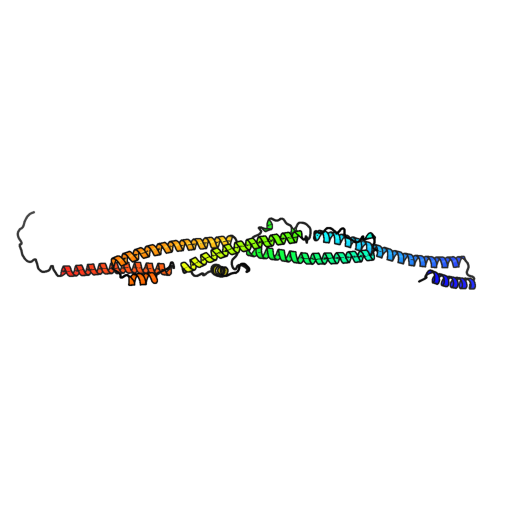1022 C C . ILE A 1 126 ? -8.604 0.823 7.171 1.00 91.00 126 ILE A C 1
ATOM 1024 O O . ILE A 1 126 ? -9.443 0.853 8.075 1.00 91.00 126 ILE A O 1
ATOM 1028 N N . SER A 1 127 ? -8.815 1.440 6.004 1.00 89.81 127 SER A N 1
ATOM 1029 C CA . SER A 1 127 ? -10.057 2.169 5.703 1.00 89.81 127 SER A CA 1
ATOM 1030 C C . SER A 1 127 ? -11.272 1.237 5.716 1.00 89.81 127 SER A C 1
ATOM 1032 O O . SER A 1 127 ? -12.315 1.595 6.268 1.00 89.81 127 SER A O 1
ATOM 1034 N N . LYS A 1 128 ? -11.126 0.030 5.153 1.00 87.38 128 LYS A N 1
ATOM 1035 C CA . LYS A 1 128 ? -12.151 -1.022 5.158 1.00 87.38 128 LYS A CA 1
ATOM 1036 C C . LYS A 1 128 ? -12.451 -1.523 6.566 1.00 87.38 128 LYS A C 1
ATOM 1038 O O . LYS A 1 128 ? -13.618 -1.718 6.889 1.00 87.38 128 LYS A O 1
ATOM 1043 N N . GLU A 1 129 ? -11.432 -1.712 7.407 1.00 86.31 129 GLU A N 1
ATOM 1044 C CA . GLU A 1 129 ? -11.613 -2.127 8.807 1.00 86.31 129 GLU A CA 1
ATOM 1045 C C . GLU A 1 129 ? -12.441 -1.117 9.617 1.00 86.31 129 GLU A C 1
ATOM 1047 O O . GLU A 1 129 ? -13.303 -1.503 10.407 1.00 86.31 129 GLU A O 1
ATOM 1052 N N . MET A 1 130 ? -12.218 0.178 9.393 1.00 87.62 130 MET A N 1
ATOM 1053 C CA . MET A 1 130 ? -12.982 1.242 10.048 1.00 87.62 130 MET A CA 1
ATOM 1054 C C . MET A 1 130 ? -14.338 1.540 9.385 1.00 87.62 130 MET A C 1
ATOM 1056 O O . MET A 1 130 ? -15.049 2.436 9.841 1.00 87.62 130 MET A O 1
ATOM 1060 N N . GLU A 1 131 ? -14.692 0.828 8.306 1.00 83.50 131 GLU A N 1
ATOM 1061 C CA . GLU A 1 131 ? -15.836 1.123 7.429 1.00 83.50 131 GLU A CA 1
ATOM 1062 C C . GLU A 1 131 ? -15.953 2.617 7.104 1.00 83.50 131 GLU A C 1
ATOM 1064 O O . GLU A 1 131 ? -17.052 3.183 7.066 1.00 83.50 131 GLU A O 1
ATOM 1069 N N . LEU A 1 132 ? -14.815 3.276 6.867 1.00 68.81 132 LEU A N 1
ATOM 1070 C CA . LEU A 1 132 ? -14.808 4.634 6.348 1.00 68.81 132 LEU A CA 1
ATOM 1071 C C . LEU A 1 132 ? -15.344 4.569 4.915 1.00 68.81 132 LEU A C 1
ATOM 1073 O O . LEU A 1 132 ? -14.581 4.484 3.957 1.00 68.81 132 LEU A O 1
ATOM 1077 N N . ARG A 1 133 ? -16.675 4.564 4.758 1.00 51.69 133 ARG A N 1
ATOM 1078 C CA . ARG A 1 133 ? -17.330 4.744 3.462 1.00 51.69 133 ARG A CA 1
ATOM 1079 C C . ARG A 1 133 ? -16.912 6.108 2.939 1.00 51.69 133 ARG A C 1
ATOM 1081 O O . ARG A 1 133 ? -17.392 7.116 3.443 1.00 51.69 133 ARG A O 1
ATOM 1088 N N . ASP A 1 134 ? -15.997 6.114 1.978 1.00 44.81 134 ASP A N 1
ATOM 1089 C CA . ASP A 1 134 ? -15.709 7.211 1.053 1.00 44.81 134 ASP A CA 1
ATOM 1090 C C . ASP A 1 134 ? -15.701 8.641 1.627 1.00 44.81 134 ASP A C 1
ATOM 1092 O O . ASP A 1 134 ? -15.944 9.608 0.913 1.00 44.81 134 ASP A O 1
ATOM 1096 N N . LEU A 1 135 ? -15.248 8.828 2.871 1.00 43.53 135 LEU A N 1
ATOM 1097 C CA . LEU A 1 135 ? -14.676 10.119 3.285 1.00 43.53 135 LEU A CA 1
ATOM 1098 C C . LEU A 1 135 ? -13.415 10.449 2.460 1.00 43.53 135 LEU A C 1
ATOM 1100 O O . LEU A 1 135 ? -12.955 11.584 2.444 1.00 43.53 135 LEU A O 1
ATOM 1104 N N . ASN A 1 136 ? -12.894 9.461 1.726 1.00 43.75 136 ASN A N 1
ATOM 1105 C CA . ASN A 1 136 ? -11.784 9.581 0.792 1.00 43.75 136 ASN A CA 1
ATOM 1106 C C . ASN A 1 136 ? -12.198 9.993 -0.634 1.00 43.75 136 ASN A C 1
ATOM 1108 O O . ASN A 1 136 ? -11.309 10.303 -1.419 1.00 43.75 136 ASN A O 1
ATOM 1112 N N . GLN A 1 137 ? -13.496 10.075 -0.969 1.00 41.97 137 GLN A N 1
ATOM 1113 C CA . GLN A 1 137 ? -13.952 10.692 -2.230 1.00 41.97 137 GLN A CA 1
ATOM 1114 C C . GLN A 1 137 ? -14.035 12.228 -2.153 1.00 41.97 137 GLN A C 1
ATOM 1116 O O . GLN A 1 137 ? -14.456 12.872 -3.109 1.00 41.97 137 GLN A O 1
ATOM 1121 N N . SER A 1 138 ? -13.624 12.852 -1.039 1.00 40.00 138 SER A N 1
ATOM 1122 C CA . SER A 1 138 ? -13.511 14.316 -0.958 1.00 40.00 138 SER A CA 1
ATOM 1123 C C . SER A 1 138 ? -12.144 14.859 -1.384 1.00 40.00 138 SER A C 1
ATOM 1125 O O . SER A 1 138 ? -11.922 16.064 -1.290 1.00 40.00 138 SER A O 1
ATOM 1127 N N . HIS A 1 139 ? -11.230 14.016 -1.863 1.00 41.25 139 HIS A N 1
ATOM 1128 C CA . HIS A 1 139 ? -10.151 14.476 -2.727 1.00 41.25 139 HIS A CA 1
ATOM 1129 C C . HIS A 1 139 ? -10.497 13.995 -4.126 1.00 41.25 139 HIS A C 1
ATOM 1131 O O . HIS A 1 139 ? -10.336 12.821 -4.439 1.00 41.25 139 HIS A O 1
ATOM 1137 N N . MET A 1 140 ? -11.088 14.914 -4.896 1.00 36.19 140 MET A N 1
ATOM 1138 C CA . MET A 1 140 ? -10.890 15.072 -6.335 1.00 36.19 140 MET A CA 1
ATOM 1139 C C . MET A 1 140 ? -10.035 13.952 -6.912 1.00 36.19 140 MET A C 1
ATOM 1141 O O . MET A 1 140 ? -8.852 13.942 -6.600 1.00 36.19 140 MET A O 1
ATOM 1145 N N . ASP A 1 141 ? -10.615 13.035 -7.688 1.00 36.62 141 ASP A N 1
ATOM 1146 C CA . ASP A 1 141 ? -10.169 12.742 -9.055 1.00 36.62 141 ASP A CA 1
ATOM 1147 C C . ASP A 1 141 ? -8.655 12.940 -9.335 1.00 36.62 141 ASP A C 1
ATOM 1149 O O . ASP A 1 141 ? -8.257 13.482 -10.360 1.00 36.62 141 ASP A O 1
ATOM 1153 N N . GLU A 1 142 ? -7.770 12.505 -8.435 1.00 42.38 142 GLU A N 1
ATOM 1154 C CA . GLU A 1 142 ? -6.314 12.592 -8.604 1.00 42.38 142 GLU A CA 1
ATOM 1155 C C . GLU A 1 142 ? -5.867 11.517 -9.593 1.00 42.38 142 GLU A C 1
ATOM 1157 O O . GLU A 1 142 ? -4.881 11.696 -10.297 1.00 42.38 142 GLU A O 1
ATOM 1162 N N . SER A 1 143 ? -6.667 10.457 -9.745 1.00 43.09 143 SER A N 1
ATOM 1163 C CA . SER A 1 143 ? -6.575 9.517 -10.860 1.00 43.09 143 SER A CA 1
ATOM 1164 C C . SER A 1 143 ? -6.912 10.151 -12.219 1.00 43.09 143 SER A C 1
ATOM 1166 O O . SER A 1 143 ? -6.566 9.574 -13.247 1.00 43.09 143 SER A O 1
ATOM 1168 N N . ASN A 1 144 ? -7.544 11.333 -12.244 1.00 37.94 144 ASN A N 1
ATOM 1169 C CA . ASN A 1 144 ? -7.884 12.076 -13.461 1.00 37.94 144 ASN A CA 1
ATOM 1170 C C . ASN A 1 144 ? -6.959 13.279 -13.727 1.00 37.94 144 ASN A C 1
ATOM 1172 O O . ASN A 1 144 ? -7.068 13.888 -14.793 1.00 37.94 144 ASN A O 1
ATOM 1176 N N . ILE A 1 145 ? -6.005 13.602 -12.840 1.00 43.03 145 ILE A N 1
ATOM 1177 C CA . ILE A 1 145 ? -4.955 14.596 -13.123 1.00 43.03 145 ILE A CA 1
ATOM 1178 C C . ILE A 1 145 ? -3.725 13.875 -13.692 1.00 43.03 145 ILE A C 1
ATOM 1180 O O . ILE A 1 145 ? -2.707 13.694 -13.042 1.00 43.03 145 ILE A O 1
ATOM 1184 N N . GLN A 1 146 ? -3.866 13.448 -14.946 1.00 44.25 146 GLN A N 1
ATOM 1185 C CA . GLN A 1 146 ? -2.835 13.498 -15.989 1.00 44.25 146 GLN A CA 1
ATOM 1186 C C . GLN A 1 146 ? -1.363 13.272 -15.561 1.00 44.25 146 GLN A C 1
ATOM 1188 O O . GLN A 1 146 ? -0.525 14.164 -15.681 1.00 44.25 146 GLN A O 1
ATOM 1193 N N . GLY A 1 147 ? -1.019 12.049 -15.159 1.00 56.28 147 GLY A N 1
ATOM 1194 C CA . GLY A 1 147 ? 0.375 11.605 -15.066 1.00 56.28 147 GLY A CA 1
ATOM 1195 C C . GLY A 1 147 ? 0.617 10.608 -13.943 1.00 56.28 147 GLY A C 1
ATOM 1196 O O . GLY A 1 147 ? -0.037 10.649 -12.906 1.00 56.28 147 GLY A O 1
ATOM 1197 N N . ASN A 1 148 ? 1.569 9.704 -14.152 1.00 78.81 148 ASN A N 1
ATOM 1198 C CA . ASN A 1 148 ? 2.060 8.859 -13.078 1.00 78.81 148 ASN A CA 1
ATOM 1199 C C . ASN A 1 148 ? 2.963 9.696 -12.149 1.00 78.81 148 ASN A C 1
ATOM 1201 O O . ASN A 1 148 ? 4.040 10.117 -12.565 1.00 78.81 148 ASN A O 1
ATOM 1205 N N . ASP A 1 149 ? 2.536 9.949 -10.910 1.00 88.06 149 ASP A N 1
ATOM 1206 C CA . ASP A 1 149 ? 3.331 10.669 -9.903 1.00 88.06 149 ASP A CA 1
ATOM 1207 C C . ASP A 1 149 ? 4.066 9.682 -8.979 1.00 88.06 149 ASP A C 1
ATOM 1209 O O . ASP A 1 149 ? 3.488 9.100 -8.059 1.00 88.06 149 ASP A O 1
ATOM 1213 N N . TYR A 1 150 ? 5.364 9.511 -9.225 1.00 93.12 150 TYR A N 1
ATOM 1214 C CA . TYR A 1 150 ? 6.295 8.707 -8.430 1.00 93.12 150 TYR A CA 1
ATOM 1215 C C . TYR A 1 150 ? 7.262 9.586 -7.627 1.00 93.12 150 TYR A C 1
ATOM 1217 O O . TYR A 1 150 ? 8.403 9.193 -7.339 1.00 93.12 150 TYR A O 1
ATOM 1225 N N . SER A 1 151 ? 6.844 10.802 -7.285 1.00 93.25 151 SER A N 1
ATOM 1226 C CA . SER A 1 151 ? 7.642 11.734 -6.499 1.00 93.25 151 SER A CA 1
ATOM 1227 C C . SER A 1 151 ? 7.850 11.268 -5.055 1.00 93.25 151 SER A C 1
ATOM 1229 O O . SER A 1 151 ? 7.096 10.472 -4.479 1.00 93.25 151 SER A O 1
ATOM 1231 N N . VAL A 1 152 ? 8.908 11.784 -4.429 1.00 93.50 152 VAL A N 1
ATOM 1232 C CA . VAL A 1 152 ? 9.162 11.554 -2.997 1.00 93.50 152 VAL A CA 1
ATOM 1233 C C . VAL A 1 152 ? 8.094 12.254 -2.151 1.00 93.50 152 VAL A C 1
ATOM 1235 O O . VAL A 1 152 ? 7.744 11.787 -1.063 1.00 93.50 152 VAL A O 1
ATOM 1238 N N . GLU A 1 153 ? 7.537 13.346 -2.664 1.00 93.12 153 GLU A N 1
ATOM 1239 C CA . GLU A 1 153 ? 6.433 14.105 -2.099 1.00 93.12 153 GLU A CA 1
ATOM 1240 C C . GLU A 1 153 ? 5.165 13.249 -2.011 1.00 93.12 153 GLU A C 1
ATOM 1242 O O . GLU A 1 153 ? 4.570 13.188 -0.930 1.00 93.12 153 GLU A O 1
ATOM 1247 N N . LYS A 1 154 ? 4.804 12.513 -3.076 1.00 93.06 154 LYS A N 1
ATOM 1248 C CA . LYS A 1 154 ? 3.678 11.561 -3.069 1.00 93.06 154 LYS A CA 1
ATOM 1249 C C . LYS A 1 154 ? 3.878 10.446 -2.048 1.00 93.06 154 LYS A C 1
ATOM 1251 O O . LYS A 1 154 ? 2.997 10.176 -1.236 1.00 93.06 154 LYS A O 1
ATOM 1256 N N . ILE A 1 155 ? 5.064 9.839 -2.006 1.00 95.50 155 ILE A N 1
ATOM 1257 C CA . ILE A 1 155 ? 5.382 8.814 -0.995 1.00 95.50 155 ILE A CA 1
ATOM 1258 C C . ILE A 1 155 ? 5.258 9.396 0.421 1.00 95.50 155 ILE A C 1
ATOM 1260 O O . ILE A 1 155 ? 4.728 8.756 1.331 1.00 95.50 155 ILE A O 1
ATOM 1264 N N . SER A 1 156 ? 5.738 10.621 0.627 1.00 96.12 156 SER A N 1
ATOM 1265 C CA . SER A 1 156 ? 5.684 11.295 1.925 1.00 96.12 156 SER A CA 1
ATOM 1266 C C . SER A 1 156 ? 4.253 11.636 2.343 1.00 96.12 156 SER A C 1
ATOM 1268 O O . SER A 1 156 ? 3.919 11.510 3.523 1.00 96.12 156 SER A O 1
ATOM 1270 N N . SER A 1 157 ? 3.397 12.052 1.406 1.00 95.12 157 SER A N 1
ATOM 1271 C CA . SER A 1 157 ? 1.987 12.342 1.678 1.00 95.12 157 SER A CA 1
ATOM 1272 C C . SER A 1 157 ? 1.212 11.066 2.015 1.00 95.12 157 SER A C 1
ATOM 1274 O O . SER A 1 157 ? 0.497 11.043 3.020 1.00 95.12 157 SER A O 1
ATOM 1276 N N . LEU A 1 158 ? 1.441 9.975 1.277 1.00 94.50 158 LEU A N 1
ATOM 1277 C CA . LEU A 1 158 ? 0.866 8.660 1.564 1.00 94.50 158 LEU A CA 1
ATOM 1278 C C . LEU A 1 158 ? 1.312 8.128 2.931 1.00 94.50 158 LEU A C 1
ATOM 1280 O O . LEU A 1 158 ? 0.473 7.705 3.720 1.00 94.50 158 LEU A O 1
ATOM 1284 N N . LYS A 1 159 ? 2.602 8.231 3.281 1.00 96.75 159 LYS A N 1
ATOM 1285 C CA . LYS A 1 159 ? 3.098 7.849 4.618 1.00 96.75 159 LYS A CA 1
ATOM 1286 C C . LYS A 1 159 ? 2.430 8.643 5.740 1.00 96.75 159 LYS A C 1
ATOM 1288 O O . LYS A 1 159 ? 2.032 8.055 6.743 1.00 96.75 159 LYS A O 1
ATOM 1293 N N . LYS A 1 160 ? 2.275 9.962 5.579 1.00 96.25 160 LYS A N 1
ATOM 1294 C CA . LYS A 1 160 ? 1.565 10.808 6.557 1.00 96.25 160 LYS A CA 1
ATOM 1295 C C . LYS A 1 160 ? 0.101 10.394 6.696 1.00 96.25 160 LYS A C 1
ATOM 1297 O O . LYS A 1 160 ? -0.399 10.296 7.813 1.00 96.25 160 LYS A O 1
ATOM 1302 N N . ARG A 1 161 ? -0.574 10.120 5.577 1.00 94.31 161 ARG A N 1
ATOM 1303 C CA . ARG A 1 161 ? -1.957 9.629 5.574 1.00 94.31 161 ARG A CA 1
ATOM 1304 C C . ARG A 1 161 ? -2.073 8.272 6.267 1.00 94.31 161 ARG A C 1
ATOM 1306 O O . ARG A 1 161 ? -2.968 8.104 7.089 1.00 94.31 161 ARG A O 1
ATOM 1313 N N . LEU A 1 162 ? -1.157 7.343 5.991 1.00 95.56 162 LEU A N 1
ATOM 1314 C CA . LEU A 1 162 ? -1.108 6.037 6.645 1.00 95.56 162 LEU A CA 1
ATOM 1315 C C . LEU A 1 162 ? -0.933 6.178 8.166 1.00 95.56 162 LEU A C 1
ATOM 1317 O O . LEU A 1 162 ? -1.654 5.547 8.928 1.00 95.56 162 LEU A O 1
ATOM 1321 N N . GLN A 1 163 ? -0.038 7.055 8.624 1.00 96.62 163 GLN A N 1
ATOM 1322 C CA . GLN A 1 163 ? 0.135 7.322 10.057 1.00 96.62 163 GLN A CA 1
ATOM 1323 C C . GLN A 1 163 ? -1.129 7.908 10.697 1.00 96.62 163 GLN A C 1
ATOM 1325 O O . GLN A 1 163 ? -1.530 7.485 11.782 1.00 96.62 163 GLN A O 1
ATOM 1330 N N . LEU A 1 164 ? -1.778 8.862 10.022 1.00 94.94 164 LEU A N 1
ATOM 1331 C CA . LEU A 1 164 ? -3.010 9.479 10.508 1.00 94.94 164 LEU A CA 1
ATOM 1332 C C . LEU A 1 164 ? -4.129 8.442 10.663 1.00 94.94 164 LEU A C 1
ATOM 1334 O O . LEU A 1 164 ? -4.738 8.351 11.728 1.00 94.94 164 LEU A O 1
ATOM 1338 N N . ILE A 1 165 ? -4.373 7.639 9.626 1.00 93.38 165 ILE A N 1
ATOM 1339 C CA . ILE A 1 165 ? -5.451 6.648 9.638 1.00 93.38 165 ILE A CA 1
ATOM 1340 C C . ILE A 1 165 ? -5.163 5.507 10.627 1.00 93.38 165 ILE A C 1
ATOM 1342 O O . ILE A 1 165 ? -6.071 5.042 11.310 1.00 93.38 165 ILE A O 1
ATOM 1346 N N . GLN A 1 166 ? -3.896 5.112 10.794 1.00 95.06 166 GLN A N 1
ATOM 1347 C CA . GLN A 1 166 ? -3.477 4.165 11.834 1.00 95.06 166 GLN A CA 1
ATOM 1348 C C . GLN A 1 166 ? -3.744 4.708 13.240 1.00 95.06 166 GLN A C 1
ATOM 1350 O O . GLN A 1 166 ? -4.232 3.967 14.093 1.00 95.06 166 GLN A O 1
ATOM 1355 N N . SER A 1 167 ? -3.455 5.990 13.485 1.00 95.44 167 SER A N 1
ATOM 1356 C CA . SER A 1 167 ? -3.746 6.646 14.764 1.00 95.44 167 SER A CA 1
ATOM 1357 C C . SER A 1 167 ? -5.247 6.658 15.056 1.00 95.44 167 SER A C 1
ATOM 1359 O O . SER A 1 167 ? -5.653 6.323 16.166 1.00 95.44 167 SER A O 1
ATOM 1361 N N . GLN A 1 168 ? -6.072 6.993 14.060 1.00 93.81 168 GLN A N 1
ATOM 1362 C CA . GLN A 1 168 ? -7.534 6.977 14.179 1.00 93.81 168 GLN A CA 1
ATOM 1363 C C . GLN A 1 168 ? -8.070 5.567 14.456 1.00 93.81 168 GLN A C 1
ATOM 1365 O O . GLN A 1 168 ? -8.886 5.385 15.356 1.00 93.81 168 GLN A O 1
ATOM 1370 N N . ARG A 1 169 ? -7.560 4.559 13.738 1.00 94.88 169 ARG A N 1
ATOM 1371 C CA . ARG A 1 169 ? -7.908 3.146 13.939 1.00 94.88 169 ARG A CA 1
ATOM 1372 C C . ARG A 1 169 ? -7.551 2.672 15.343 1.00 94.88 169 ARG A C 1
ATOM 1374 O O . ARG A 1 169 ? -8.364 2.019 15.986 1.00 94.88 169 ARG A O 1
ATOM 1381 N N . ASN A 1 170 ? -6.375 3.046 15.846 1.00 95.88 170 ASN A N 1
ATOM 1382 C CA . ASN A 1 170 ? -5.945 2.715 17.204 1.00 95.88 170 ASN A CA 1
ATOM 1383 C C . ASN A 1 170 ? -6.847 3.366 18.265 1.00 95.88 170 ASN A C 1
ATOM 1385 O O . ASN A 1 170 ? -7.255 2.708 19.218 1.00 95.88 170 ASN A O 1
ATOM 1389 N N . GLU A 1 171 ? -7.183 4.646 18.096 1.00 95.31 171 GLU A N 1
ATOM 1390 C CA . GLU A 1 171 ? -8.087 5.354 19.006 1.00 95.31 171 GLU A CA 1
ATOM 1391 C C . GLU A 1 171 ? -9.489 4.724 19.013 1.00 95.31 171 GLU A C 1
ATOM 1393 O O . GLU A 1 171 ? -10.062 4.497 20.080 1.00 95.31 171 GLU A O 1
ATOM 1398 N N . ALA A 1 172 ? -10.027 4.398 17.834 1.00 94.12 172 ALA A N 1
ATOM 1399 C CA . ALA A 1 172 ? -11.309 3.715 17.702 1.00 94.12 172 ALA A CA 1
ATOM 1400 C C . ALA A 1 172 ? -11.280 2.334 18.373 1.00 94.12 172 ALA A C 1
ATOM 1402 O O . ALA A 1 172 ? -12.185 2.009 19.139 1.00 94.12 172 ALA A O 1
ATOM 1403 N N . PHE A 1 173 ? -10.217 1.556 18.155 1.00 96.12 173 PHE A N 1
ATOM 1404 C CA . PHE A 1 173 ? -10.033 0.252 18.787 1.00 96.12 173 PHE A CA 1
ATOM 1405 C C . PHE A 1 173 ? -10.051 0.346 20.315 1.00 96.12 173 PHE A C 1
ATOM 1407 O O . PHE A 1 173 ? -10.770 -0.416 20.956 1.00 96.12 173 PHE A O 1
ATOM 1414 N N . ILE A 1 174 ? -9.309 1.293 20.902 1.00 95.88 174 ILE A N 1
ATOM 1415 C CA . ILE A 1 174 ? -9.263 1.484 22.361 1.00 95.88 174 ILE A CA 1
ATOM 1416 C C . ILE A 1 174 ? -10.663 1.785 22.902 1.00 95.88 174 ILE A C 1
ATOM 1418 O O . ILE A 1 174 ? -11.121 1.097 23.810 1.00 95.88 174 ILE A O 1
ATOM 1422 N N . LYS A 1 175 ? -11.378 2.741 22.295 1.00 95.19 175 LYS A N 1
ATOM 1423 C CA . LYS A 1 175 ? -12.736 3.116 22.721 1.00 95.19 175 LYS A CA 1
ATOM 1424 C C . LYS A 1 175 ? -13.718 1.948 22.636 1.00 95.19 175 LYS A C 1
ATOM 1426 O O . LYS A 1 175 ? -14.484 1.706 23.565 1.00 95.19 175 LYS A O 1
ATOM 1431 N N . VAL A 1 176 ? -13.698 1.208 21.526 1.00 95.69 176 VAL A N 1
ATOM 1432 C CA . VAL A 1 176 ? -14.561 0.032 21.335 1.00 95.69 176 VAL A CA 1
ATOM 1433 C C . VAL A 1 176 ? -14.212 -1.053 22.358 1.00 95.69 176 VAL A C 1
ATOM 1435 O O . VAL A 1 176 ? -15.113 -1.624 22.973 1.00 95.69 176 VAL A O 1
ATOM 1438 N N . GLN A 1 177 ? -12.923 -1.312 22.592 1.00 96.12 177 GLN A N 1
ATOM 1439 C CA . GLN A 1 177 ? -12.470 -2.304 23.564 1.00 96.12 177 GLN A CA 1
ATOM 1440 C C . GLN A 1 177 ? -12.868 -1.934 25.002 1.00 96.12 177 GLN A C 1
ATOM 1442 O O . GLN A 1 177 ? -13.269 -2.816 25.762 1.00 96.12 177 GLN A O 1
ATOM 1447 N N . GLU A 1 178 ? -12.768 -0.662 25.390 1.00 96.50 178 GLU A N 1
ATOM 1448 C CA . GLU A 1 178 ? -13.180 -0.174 26.712 1.00 96.50 178 GLU A CA 1
ATOM 1449 C C . GLU A 1 178 ? -14.671 -0.418 26.963 1.00 96.50 178 GLU A C 1
ATOM 1451 O O . GLU A 1 178 ? -15.027 -1.058 27.952 1.00 96.50 178 GLU A O 1
ATOM 1456 N N . ILE A 1 179 ? -15.541 -0.036 26.023 1.00 96.88 179 ILE A N 1
ATOM 1457 C CA . ILE A 1 179 ? -16.985 -0.285 26.154 1.00 96.88 179 ILE A CA 1
ATOM 1458 C C . ILE A 1 179 ? -17.287 -1.785 26.186 1.00 96.88 179 ILE A C 1
ATOM 1460 O O . ILE A 1 179 ? -18.127 -2.235 26.964 1.00 96.88 179 ILE A O 1
ATOM 1464 N N . CYS A 1 180 ? -16.591 -2.592 25.383 1.00 96.88 180 CYS A N 1
ATOM 1465 C CA . CYS A 1 180 ? -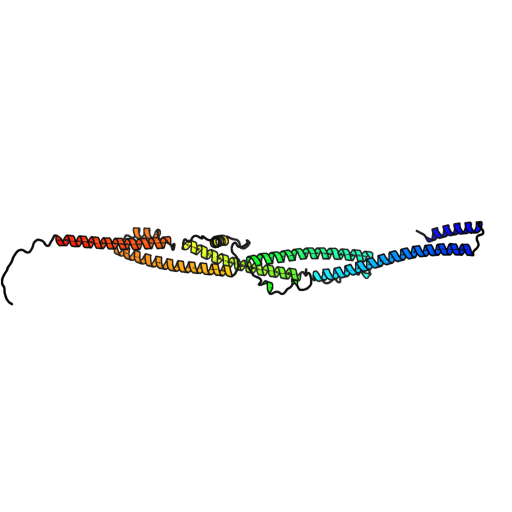16.766 -4.044 25.412 1.00 96.88 180 CYS A CA 1
ATOM 1466 C C . CYS A 1 180 ? -16.367 -4.645 26.768 1.00 96.88 180 CYS A C 1
ATOM 1468 O O . CYS A 1 180 ? -17.063 -5.531 27.266 1.00 96.88 180 CYS A O 1
ATOM 1470 N N . LYS A 1 181 ? -15.299 -4.142 27.405 1.00 96.56 181 LYS A N 1
ATOM 1471 C CA . LYS A 1 181 ? -14.913 -4.535 28.771 1.00 96.56 181 LYS A CA 1
ATOM 1472 C C . LYS A 1 181 ? -16.007 -4.186 29.780 1.00 96.56 181 LYS A C 1
ATOM 1474 O O . LYS A 1 181 ? -16.349 -5.038 30.594 1.00 96.56 181 LYS A O 1
ATOM 1479 N N . GLU A 1 182 ? -16.582 -2.989 29.700 1.00 97.25 182 GLU A N 1
ATOM 1480 C CA . GLU A 1 182 ? -17.692 -2.567 30.566 1.00 97.25 182 GLU A CA 1
ATOM 1481 C C . GLU A 1 182 ? -18.938 -3.441 30.377 1.00 97.25 182 GLU A C 1
ATOM 1483 O O . GLU A 1 182 ? -19.518 -3.904 31.356 1.00 97.25 182 GLU A O 1
ATOM 1488 N N . ILE A 1 183 ? -19.310 -3.745 29.129 1.00 97.38 183 ILE A N 1
ATOM 1489 C CA . ILE A 1 183 ? -20.412 -4.668 28.816 1.00 97.38 183 ILE A CA 1
ATOM 1490 C C . ILE A 1 183 ? -20.150 -6.051 29.422 1.00 97.38 183 ILE A C 1
ATOM 1492 O O . ILE A 1 183 ? -21.055 -6.634 30.013 1.00 97.38 183 ILE A O 1
ATOM 1496 N N . CYS A 1 184 ? -18.923 -6.569 29.318 1.00 96.25 184 CYS A N 1
ATOM 1497 C CA . CYS A 1 184 ? -18.578 -7.865 29.902 1.00 96.25 184 CYS A CA 1
ATOM 1498 C C . CYS A 1 184 ? -18.704 -7.866 31.430 1.00 96.25 184 CYS A C 1
ATOM 1500 O O . CYS A 1 184 ? -19.199 -8.840 31.986 1.00 96.25 184 CYS A O 1
ATOM 1502 N N . LEU A 1 185 ? -18.292 -6.789 32.107 1.00 96.06 185 LEU A N 1
ATOM 1503 C CA . LEU A 1 185 ? -18.462 -6.658 33.558 1.00 96.06 185 LEU A CA 1
ATOM 1504 C C . LEU A 1 185 ? -19.946 -6.626 33.947 1.00 96.06 185 LEU A C 1
ATOM 1506 O O . LE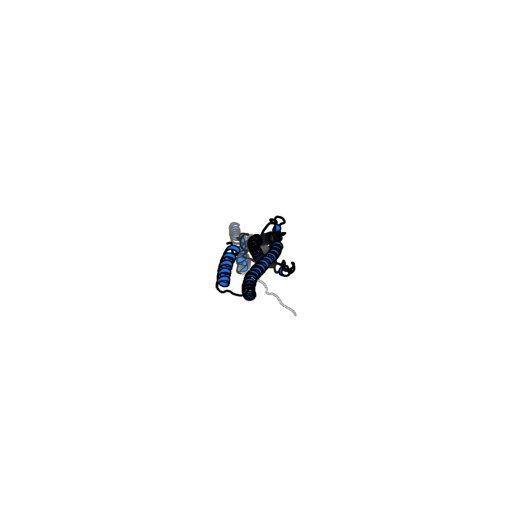U A 1 185 ? -20.340 -7.303 34.891 1.00 96.06 185 LEU A O 1
ATOM 1510 N N . LEU A 1 186 ? -20.776 -5.904 33.186 1.00 96.19 186 LEU A N 1
ATOM 1511 C CA . LEU A 1 186 ? -22.225 -5.884 33.397 1.00 96.19 186 LEU A CA 1
ATOM 1512 C C . LEU A 1 186 ? -22.857 -7.260 33.155 1.00 96.19 186 LEU A C 1
ATOM 1514 O O . LEU A 1 186 ? -23.745 -7.661 33.899 1.00 96.19 186 LEU A O 1
ATOM 1518 N N . TRP A 1 187 ? -22.395 -8.011 32.153 1.00 95.88 187 TRP A N 1
ATOM 1519 C CA . TRP A 1 187 ? -22.833 -9.392 31.943 1.00 95.88 187 TRP A CA 1
ATOM 1520 C C . TRP A 1 187 ? -22.449 -10.316 33.094 1.00 95.88 187 TRP A C 1
ATOM 1522 O O . TRP A 1 187 ? -23.281 -11.114 33.518 1.00 95.88 187 TRP A O 1
ATOM 1532 N N . GLU A 1 188 ? -21.229 -10.197 33.619 1.00 94.12 188 GLU A N 1
ATOM 1533 C CA . GLU A 1 188 ? -20.781 -10.958 34.789 1.00 94.12 188 GLU A CA 1
ATOM 1534 C C . GLU A 1 188 ? -21.636 -10.617 36.031 1.00 94.12 188 GLU A C 1
ATOM 1536 O O . GLU A 1 188 ? -22.108 -11.523 36.719 1.00 94.12 188 GLU A O 1
ATOM 1541 N N . GLU A 1 189 ? -21.910 -9.331 36.278 1.00 93.56 189 GLU A N 1
ATOM 1542 C CA . GLU A 1 189 ? -22.723 -8.843 37.405 1.00 93.56 189 GLU A CA 1
ATOM 1543 C C . GLU A 1 189 ? -24.198 -9.283 37.318 1.00 93.56 189 GLU A C 1
ATOM 1545 O O . GLU A 1 189 ? -24.777 -9.751 38.304 1.00 93.56 189 GLU A O 1
ATOM 1550 N N . LEU A 1 190 ? -24.794 -9.180 36.125 1.00 92.75 190 LEU A N 1
ATOM 1551 C CA . LEU A 1 190 ? -26.185 -9.553 35.836 1.00 92.75 190 LEU A CA 1
ATOM 1552 C C . LEU A 1 190 ? -26.369 -11.046 35.532 1.00 92.75 190 LEU A C 1
ATOM 1554 O O . LEU A 1 190 ? -27.495 -11.493 35.311 1.00 92.75 190 LEU A O 1
ATOM 1558 N N . ARG A 1 191 ? -25.276 -11.822 35.504 1.00 92.25 191 ARG A N 1
ATOM 1559 C CA . ARG A 1 191 ? -25.244 -13.241 35.102 1.00 92.25 191 ARG A CA 1
ATOM 1560 C C . ARG A 1 191 ? -25.856 -13.496 33.719 1.00 92.25 191 ARG A C 1
ATOM 1562 O O . ARG A 1 191 ? -26.477 -14.532 33.484 1.00 92.25 191 ARG A O 1
ATOM 1569 N N . PHE A 1 192 ? -25.679 -12.559 32.792 1.00 91.81 192 PHE A N 1
ATOM 1570 C CA . PHE A 1 192 ? -26.093 -12.731 31.403 1.00 91.81 192 PHE A CA 1
ATOM 1571 C C . PHE A 1 192 ? -25.061 -13.538 30.623 1.00 91.81 192 PHE A C 1
ATOM 1573 O O . PHE A 1 192 ? -23.853 -13.358 30.773 1.00 91.81 192 PHE A O 1
ATOM 1580 N N . SER A 1 193 ? -25.557 -14.425 29.763 1.00 89.50 193 SER A N 1
ATOM 1581 C CA . SER A 1 193 ? -24.728 -15.190 28.841 1.00 89.50 193 SER A CA 1
ATOM 1582 C C . SER A 1 193 ? -24.844 -14.590 27.437 1.00 89.50 193 SER A C 1
ATOM 1584 O O . SER A 1 193 ? -25.959 -14.311 27.002 1.00 89.50 193 SER A O 1
ATOM 1586 N N . PRO A 1 194 ? -23.731 -14.362 26.725 1.00 89.75 194 PRO A N 1
ATOM 1587 C CA . PRO A 1 194 ? -23.768 -13.910 25.340 1.00 89.75 194 PRO A CA 1
ATOM 1588 C C . PRO A 1 194 ? -24.267 -15.034 24.418 1.00 89.75 194 PRO A C 1
ATOM 1590 O O . PRO A 1 194 ? -23.716 -16.134 24.417 1.00 89.75 194 PRO A O 1
ATOM 1593 N N . GLU A 1 195 ? -25.283 -14.757 23.601 1.00 90.56 195 GLU A N 1
ATOM 1594 C CA . GLU A 1 195 ? -25.962 -15.760 22.764 1.00 90.56 195 GLU A CA 1
ATOM 1595 C C . GLU A 1 195 ? -25.686 -15.553 21.271 1.00 90.56 195 GLU A C 1
ATOM 1597 O O . GLU A 1 195 ? -25.477 -16.504 20.510 1.00 90.56 195 GLU A O 1
ATOM 1602 N N . THR A 1 196 ? -25.656 -14.293 20.844 1.00 92.88 196 THR A N 1
ATOM 1603 C CA . THR A 1 196 ? -25.486 -13.902 19.443 1.00 92.88 196 THR A CA 1
ATOM 1604 C C . THR A 1 196 ? -24.016 -13.855 19.039 1.00 92.88 196 THR A C 1
ATOM 1606 O O . THR A 1 196 ? -23.123 -13.658 19.863 1.00 92.88 196 THR A O 1
ATOM 1609 N N . ASP A 1 197 ? -23.740 -13.982 17.742 1.00 91.62 197 ASP A N 1
ATOM 1610 C CA . ASP A 1 197 ? -22.358 -13.920 17.251 1.00 91.62 197 ASP A CA 1
ATOM 1611 C C . ASP A 1 197 ? -21.722 -12.547 17.489 1.00 91.62 197 ASP A C 1
ATOM 1613 O O . ASP A 1 197 ? -20.555 -12.476 17.859 1.00 91.62 197 ASP A O 1
ATOM 1617 N N . PHE A 1 198 ? -22.509 -11.467 17.409 1.00 92.00 198 PHE A N 1
ATOM 1618 C CA . PHE A 1 198 ? -22.055 -10.127 17.788 1.00 92.00 198 PHE A CA 1
ATOM 1619 C C . PHE A 1 198 ? -21.599 -10.065 19.253 1.00 92.00 198 PHE A C 1
ATOM 1621 O O . PHE A 1 198 ? -20.581 -9.456 19.567 1.00 92.00 198 PHE A O 1
ATOM 1628 N N . GLU A 1 199 ? -22.324 -10.717 20.162 1.00 93.44 199 GLU A N 1
ATOM 1629 C CA . GLU A 1 199 ? -21.963 -10.761 21.579 1.00 93.44 199 GLU A CA 1
ATOM 1630 C C . GLU A 1 199 ? -20.725 -11.611 21.855 1.00 93.44 199 GLU A C 1
ATOM 1632 O O . GLU A 1 199 ? -19.919 -11.255 22.712 1.00 93.44 199 GLU A O 1
ATOM 1637 N N . LYS A 1 200 ? -20.526 -12.696 21.104 1.00 93.81 200 LYS A N 1
ATOM 1638 C CA . LYS A 1 200 ? -19.274 -13.460 21.165 1.00 93.81 200 LYS A CA 1
ATOM 1639 C C . LYS A 1 200 ? -18.095 -12.607 20.699 1.00 93.81 200 LYS A C 1
ATOM 1641 O O . LYS A 1 200 ? -17.071 -12.582 21.371 1.00 93.81 200 LYS A O 1
ATOM 1646 N N . SER A 1 201 ? -18.263 -11.810 19.643 1.00 94.06 201 SER A N 1
ATOM 1647 C CA . SER A 1 201 ? -17.219 -10.880 19.197 1.00 94.06 201 SER A CA 1
ATOM 1648 C C . SER A 1 201 ? -16.870 -9.814 20.254 1.00 94.06 201 SER A C 1
ATOM 1650 O O . SER A 1 201 ? -15.727 -9.356 20.300 1.00 94.06 201 SER A O 1
ATOM 1652 N N . ILE A 1 202 ? -17.814 -9.440 21.135 1.00 95.25 202 ILE A N 1
ATOM 1653 C CA . ILE A 1 202 ? -17.563 -8.532 22.277 1.00 95.25 202 ILE A CA 1
ATOM 1654 C C . ILE A 1 202 ? -16.634 -9.199 23.302 1.00 95.25 202 ILE A C 1
ATOM 1656 O O . ILE A 1 202 ? -15.769 -8.536 23.877 1.00 95.25 202 ILE A O 1
ATOM 1660 N N . LEU A 1 203 ? -16.768 -10.511 23.515 1.00 93.81 203 LEU A N 1
ATOM 1661 C CA . LEU A 1 203 ? -15.824 -11.261 24.345 1.00 93.81 203 LEU A CA 1
ATOM 1662 C C . LEU A 1 203 ? -14.443 -11.338 23.689 1.00 93.81 203 LEU A C 1
ATOM 1664 O O . LEU A 1 203 ? -13.435 -11.159 24.369 1.00 93.81 203 LEU A O 1
ATOM 1668 N N . ASP A 1 204 ? -14.388 -11.568 22.377 1.00 93.56 204 ASP A N 1
ATOM 1669 C CA . ASP A 1 204 ? -13.120 -11.702 21.656 1.00 93.56 204 ASP A CA 1
ATOM 1670 C C . ASP A 1 204 ? -12.301 -10.405 21.708 1.00 93.56 204 ASP A C 1
ATOM 1672 O O . ASP A 1 204 ? -11.092 -10.434 21.958 1.00 93.56 204 ASP A O 1
ATOM 1676 N N . ILE A 1 205 ? -12.952 -9.243 21.545 1.00 93.31 205 ILE A N 1
ATOM 1677 C CA . ILE A 1 205 ? -12.243 -7.957 21.572 1.00 93.31 205 ILE A CA 1
ATOM 1678 C C . ILE A 1 205 ? -11.712 -7.590 22.966 1.00 93.31 205 ILE A C 1
ATOM 1680 O O . ILE A 1 205 ? -10.739 -6.844 23.085 1.00 93.31 205 ILE A O 1
ATOM 1684 N N . LYS A 1 206 ? -12.297 -8.138 24.042 1.00 87.44 206 LYS A N 1
ATOM 1685 C CA . LYS A 1 206 ? -11.825 -7.927 25.425 1.00 87.44 206 LYS A CA 1
ATOM 1686 C C . LYS A 1 206 ? -10.357 -8.339 25.591 1.00 87.44 206 LYS A C 1
ATOM 1688 O O . LYS A 1 206 ? -9.639 -7.703 26.365 1.00 87.44 206 LYS A O 1
ATOM 1693 N N . TYR A 1 207 ? -9.926 -9.373 24.865 1.00 88.81 207 TYR A N 1
ATOM 1694 C CA . TYR A 1 207 ? -8.588 -9.967 24.954 1.00 88.81 207 TYR A CA 1
ATOM 1695 C C . TYR A 1 207 ? -7.717 -9.724 23.713 1.00 88.81 207 TYR A C 1
ATOM 1697 O O . TYR A 1 207 ? -6.571 -10.178 23.676 1.00 88.81 207 TYR A O 1
ATOM 1705 N N . SER A 1 208 ? -8.226 -9.024 22.696 1.00 91.38 208 SER A N 1
ATOM 1706 C CA . SER A 1 208 ? -7.465 -8.747 21.480 1.00 91.38 208 SER A CA 1
ATOM 1707 C C . SER A 1 208 ? -6.405 -7.658 21.695 1.00 91.38 208 SER A C 1
ATOM 1709 O O . SER A 1 208 ? -6.580 -6.704 22.459 1.00 91.38 208 SER A O 1
ATOM 1711 N N . SER A 1 209 ? -5.279 -7.805 20.994 1.00 92.38 209 SER A N 1
ATOM 1712 C CA . SER A 1 209 ? -4.253 -6.764 20.887 1.00 92.38 209 SER A CA 1
ATOM 1713 C C . SER A 1 209 ? -4.641 -5.749 19.814 1.00 92.38 209 SER A C 1
ATOM 1715 O O . SER A 1 209 ? -5.202 -6.128 18.788 1.00 92.38 209 SER A O 1
ATOM 1717 N N . ILE A 1 210 ? -4.262 -4.487 20.019 1.00 91.38 210 ILE A N 1
ATOM 1718 C CA . ILE A 1 210 ? -4.445 -3.383 19.062 1.00 91.38 210 ILE A CA 1
ATOM 1719 C C . ILE A 1 210 ? -3.704 -3.597 17.733 1.00 91.38 210 ILE A C 1
ATOM 1721 O O . ILE A 1 210 ? -4.027 -2.975 16.727 1.00 91.38 210 ILE A O 1
ATOM 1725 N N . GLU A 1 211 ? -2.690 -4.466 17.732 1.00 89.81 211 GLU A N 1
ATOM 1726 C CA . GLU A 1 211 ? -1.921 -4.827 16.536 1.00 89.81 211 GLU A CA 1
ATOM 1727 C C . GLU A 1 211 ? -2.680 -5.796 15.621 1.00 89.81 211 GLU A C 1
ATOM 1729 O O . GLU A 1 211 ? -2.382 -5.888 14.431 1.00 89.81 211 GLU A O 1
ATOM 1734 N N . ASN A 1 212 ? -3.661 -6.517 16.169 1.00 89.81 212 ASN A N 1
ATOM 1735 C CA . ASN A 1 212 ? -4.460 -7.472 15.420 1.00 89.81 212 ASN A CA 1
ATOM 1736 C C . ASN A 1 212 ? -5.675 -6.784 14.801 1.00 89.81 212 ASN A C 1
ATOM 1738 O O . ASN A 1 212 ? -6.207 -5.815 15.340 1.00 89.81 212 ASN A O 1
ATOM 1742 N N . ARG A 1 213 ? -6.170 -7.359 13.703 1.00 87.88 213 ARG A N 1
ATOM 1743 C CA . ARG A 1 213 ? -7.454 -6.963 13.126 1.00 87.88 213 ARG A CA 1
ATOM 1744 C C . ARG A 1 213 ? -8.561 -7.117 14.169 1.00 87.88 213 ARG A C 1
ATOM 1746 O O . ARG A 1 213 ? -8.666 -8.165 14.813 1.00 87.88 213 ARG A O 1
ATOM 1753 N N . SER A 1 214 ? -9.394 -6.094 14.304 1.00 90.75 214 SER A N 1
ATOM 1754 C CA . SER A 1 214 ? -10.504 -6.114 15.248 1.00 90.75 214 SER A CA 1
ATOM 1755 C C . SER A 1 214 ? -11.533 -7.198 14.878 1.00 90.75 214 SER A C 1
ATOM 1757 O O . SER A 1 214 ? -11.918 -7.298 13.709 1.00 90.75 214 SER A O 1
ATOM 1759 N N . PRO A 1 215 ? -12.021 -8.004 15.846 1.00 91.31 215 PRO A N 1
ATOM 1760 C CA . PRO A 1 215 ? -13.095 -8.973 15.608 1.00 91.31 215 PRO A CA 1
ATOM 1761 C C . PRO A 1 215 ? -14.465 -8.292 15.442 1.00 91.31 215 PRO A C 1
ATOM 1763 O O . PRO A 1 215 ? -15.420 -8.923 14.998 1.00 91.31 215 PRO A O 1
ATOM 1766 N N . ILE A 1 216 ? -14.559 -7.004 15.791 1.00 91.12 216 ILE A N 1
ATOM 1767 C CA . ILE A 1 216 ? -15.742 -6.157 15.630 1.00 91.12 216 ILE A CA 1
ATOM 1768 C C . ILE A 1 216 ? -15.388 -4.967 14.733 1.00 91.12 216 ILE A C 1
ATOM 1770 O O . ILE A 1 216 ? -14.297 -4.408 14.831 1.00 91.12 216 ILE A O 1
ATOM 1774 N N . SER A 1 217 ? -16.325 -4.546 13.887 1.00 91.00 217 SER A N 1
ATOM 1775 C CA . SER A 1 217 ? -16.201 -3.320 13.093 1.00 91.00 217 SER A CA 1
ATOM 1776 C C . SER A 1 217 ? -15.889 -2.095 13.964 1.00 91.00 217 SER A C 1
ATOM 1778 O O . SER A 1 217 ? -16.544 -1.855 14.977 1.00 91.00 217 SER A O 1
ATOM 1780 N N . LEU A 1 218 ? -14.906 -1.291 13.554 1.00 93.06 218 LEU A N 1
ATOM 1781 C CA . LEU A 1 218 ? -14.504 -0.070 14.268 1.00 93.06 218 LEU A CA 1
ATOM 1782 C C . LEU A 1 218 ? -15.292 1.170 13.817 1.00 93.06 218 LEU A C 1
ATOM 1784 O O . LEU A 1 218 ? -14.889 2.304 14.075 1.00 93.06 218 LEU A O 1
ATOM 1788 N N . SER A 1 219 ? -16.412 0.963 13.125 1.00 91.62 219 SER A N 1
ATOM 1789 C CA . SER A 1 219 ? -17.242 2.045 12.615 1.00 91.62 219 SER A CA 1
ATOM 1790 C C . SER A 1 219 ? -18.006 2.768 13.724 1.00 91.62 219 SER A C 1
ATOM 1792 O O . SER A 1 219 ? -18.350 2.204 14.768 1.00 91.62 219 SER A O 1
ATOM 1794 N N . LEU A 1 220 ? -18.339 4.037 13.473 1.00 90.69 220 LEU A N 1
ATOM 1795 C CA . LEU A 1 220 ? -19.128 4.847 14.406 1.00 90.69 220 LEU A CA 1
ATOM 1796 C C . LEU A 1 220 ? -20.506 4.222 14.688 1.00 90.69 220 LEU A C 1
ATOM 1798 O O . LEU A 1 220 ? -21.018 4.311 15.803 1.00 90.69 220 LEU A O 1
ATOM 1802 N N . ALA A 1 221 ? -21.098 3.554 13.694 1.00 91.56 221 ALA A N 1
ATOM 1803 C CA . ALA A 1 221 ? -22.360 2.842 13.861 1.00 91.56 221 ALA A CA 1
ATOM 1804 C C . ALA A 1 221 ? -22.230 1.715 14.896 1.00 91.56 221 ALA A C 1
ATOM 1806 O O . ALA A 1 221 ? -23.061 1.609 15.798 1.00 91.56 221 ALA A O 1
ATOM 1807 N N . THR A 1 222 ? -21.160 0.923 14.811 1.00 92.69 222 THR A N 1
ATOM 1808 C CA . THR A 1 222 ? -20.888 -0.158 15.764 1.00 92.69 222 THR A CA 1
ATOM 1809 C C . THR A 1 222 ? -20.636 0.378 17.169 1.00 92.69 222 THR A C 1
ATOM 1811 O O . THR A 1 222 ? -21.200 -0.138 18.133 1.00 92.69 222 THR A O 1
ATOM 1814 N N . PHE A 1 223 ? -19.881 1.473 17.287 1.00 93.81 223 PHE A N 1
ATOM 1815 C CA . PHE A 1 223 ? -19.689 2.170 18.559 1.00 93.81 223 PHE A CA 1
ATOM 1816 C C . PHE A 1 223 ? -21.028 2.580 19.200 1.00 93.81 223 PHE A C 1
ATOM 1818 O O . PHE A 1 223 ? -21.271 2.282 20.367 1.00 93.81 223 PHE A O 1
ATOM 1825 N N . HIS A 1 224 ? -21.947 3.177 18.433 1.00 94.81 224 HIS A N 1
ATOM 1826 C CA . HIS A 1 224 ? -23.274 3.545 18.940 1.00 94.81 224 HIS A CA 1
ATOM 1827 C C . HIS A 1 224 ? -24.131 2.345 19.359 1.00 94.81 224 HIS A C 1
ATOM 1829 O O . HIS A 1 224 ? -24.910 2.454 20.308 1.00 94.81 224 HIS A O 1
ATOM 1835 N N . VAL A 1 225 ? -24.016 1.208 18.668 1.00 95.94 225 VAL A N 1
ATOM 1836 C CA . VAL A 1 225 ? -24.714 -0.029 19.053 1.00 95.94 225 VAL A CA 1
ATOM 1837 C C . VAL A 1 225 ? -24.193 -0.550 20.394 1.00 95.94 225 VAL A C 1
ATOM 1839 O O . VAL A 1 225 ? -24.992 -0.948 21.243 1.00 95.94 225 VAL A O 1
ATOM 1842 N N . LEU A 1 226 ? -22.876 -0.512 20.611 1.00 96.69 226 LEU A N 1
ATOM 1843 C CA . LEU A 1 226 ? -22.256 -0.909 21.877 1.00 96.69 226 LEU A CA 1
ATOM 1844 C C . LEU A 1 226 ? -22.659 0.026 23.023 1.00 96.69 226 LEU A C 1
ATOM 1846 O O . LEU A 1 226 ? -23.081 -0.451 24.072 1.00 96.69 226 LEU A O 1
ATOM 1850 N N . GLU A 1 227 ? -22.626 1.338 22.798 1.00 97.44 227 GLU A N 1
ATOM 1851 C CA . GLU A 1 227 ? -23.105 2.356 23.744 1.00 97.44 227 GLU A CA 1
ATOM 1852 C C . GLU A 1 227 ? -24.556 2.107 24.180 1.00 97.44 227 GLU A C 1
ATOM 1854 O O . GLU A 1 227 ? -24.853 1.994 25.369 1.00 97.44 227 GLU A O 1
ATOM 1859 N N . GLN A 1 228 ? -25.466 1.923 23.218 1.00 97.12 228 GLN A N 1
ATOM 1860 C CA . GLN A 1 228 ? -26.869 1.617 23.514 1.00 97.12 228 GLN A CA 1
ATOM 1861 C C . GLN A 1 228 ? -27.028 0.316 24.300 1.00 97.12 228 GLN A C 1
ATOM 1863 O O . GLN A 1 228 ? -27.931 0.191 25.127 1.00 97.12 228 GLN A O 1
ATOM 1868 N N . LYS A 1 229 ? -26.181 -0.677 24.023 1.00 95.88 229 LYS A N 1
ATOM 1869 C CA . LYS A 1 229 ? -26.209 -1.948 24.736 1.00 95.88 229 LYS A CA 1
ATOM 1870 C C . LYS A 1 229 ? -25.737 -1.792 26.178 1.00 95.88 229 LYS A C 1
ATOM 1872 O O . LYS A 1 229 ? -26.416 -2.289 27.073 1.00 95.88 229 LYS A O 1
ATOM 1877 N N . ARG A 1 230 ? -24.632 -1.078 26.401 1.00 97.56 230 ARG A N 1
ATOM 1878 C CA . ARG A 1 230 ? -24.142 -0.732 27.740 1.00 97.56 230 ARG A CA 1
ATOM 1879 C C . ARG A 1 230 ? -25.220 -0.006 28.541 1.00 97.56 230 ARG A C 1
ATOM 1881 O O . ARG A 1 230 ? -25.489 -0.388 29.674 1.00 97.56 230 ARG A O 1
ATOM 1888 N N . GLU A 1 231 ? -25.872 0.983 27.937 1.00 97.81 231 GLU A N 1
ATOM 1889 C CA . GLU A 1 231 ? -26.915 1.761 28.608 1.00 97.81 231 GLU A CA 1
ATOM 1890 C C . GLU A 1 231 ? -28.108 0.892 29.020 1.00 97.81 231 GLU A C 1
ATOM 1892 O O . GLU A 1 231 ? -28.545 0.932 30.166 1.00 97.81 231 GLU A O 1
ATOM 1897 N N . LYS A 1 232 ? -28.583 0.018 28.124 1.00 96.62 232 LYS A N 1
ATOM 1898 C CA . LYS A 1 232 ? -29.649 -0.940 28.457 1.00 96.62 232 LYS A CA 1
ATOM 1899 C C . LYS A 1 232 ? -29.269 -1.857 29.619 1.00 96.62 232 LYS A C 1
ATOM 1901 O O . LYS A 1 232 ? -30.108 -2.126 30.470 1.00 96.62 232 LYS A O 1
ATOM 1906 N N . LEU A 1 233 ? -28.025 -2.334 29.662 1.00 96.38 233 LEU A N 1
ATOM 1907 C CA . LEU A 1 233 ? -27.541 -3.173 30.760 1.00 96.38 233 LEU A CA 1
ATOM 1908 C C . LEU A 1 233 ? -27.457 -2.398 32.081 1.00 96.38 233 LEU A C 1
ATOM 1910 O O . LEU A 1 233 ? -27.824 -2.944 33.116 1.00 96.38 233 LEU A O 1
ATOM 1914 N N . ASN A 1 234 ? -27.039 -1.130 32.057 1.00 97.12 234 ASN A N 1
ATOM 1915 C CA . ASN A 1 234 ? -27.044 -0.276 33.248 1.00 97.12 234 ASN A CA 1
ATOM 1916 C C . ASN A 1 234 ? -28.460 -0.049 33.788 1.00 97.12 234 ASN A C 1
ATOM 1918 O O . ASN A 1 234 ? -28.659 -0.178 34.993 1.00 97.12 234 ASN A O 1
ATOM 1922 N N . ILE A 1 235 ? -29.438 0.213 32.914 1.00 96.81 235 ILE A N 1
ATOM 1923 C CA . ILE A 1 235 ? -30.849 0.352 33.309 1.00 96.81 235 ILE A CA 1
ATOM 1924 C C . ILE A 1 235 ? -31.334 -0.930 33.997 1.00 96.81 235 ILE A C 1
ATOM 1926 O O . ILE A 1 235 ? -31.866 -0.870 35.101 1.00 96.81 235 ILE A O 1
ATOM 1930 N N . ILE A 1 236 ? -31.078 -2.100 33.397 1.00 94.19 236 ILE A N 1
ATOM 1931 C CA . ILE A 1 236 ? -31.443 -3.397 33.991 1.00 94.19 236 ILE A CA 1
ATOM 1932 C C . ILE A 1 236 ? -30.763 -3.586 35.352 1.00 94.19 236 ILE A C 1
ATOM 1934 O O . ILE A 1 236 ? -31.403 -4.019 36.306 1.00 94.19 236 ILE A O 1
ATOM 1938 N N . ARG A 1 237 ? -29.475 -3.241 35.472 1.00 94.75 237 ARG A N 1
ATOM 1939 C CA . ARG A 1 237 ? -28.739 -3.311 36.741 1.00 94.75 237 ARG A CA 1
ATOM 1940 C C . ARG A 1 237 ? -29.370 -2.435 37.815 1.00 94.75 237 ARG A C 1
ATOM 1942 O O . ARG A 1 237 ? -29.516 -2.892 38.946 1.00 94.75 237 ARG A O 1
ATOM 1949 N N . GLU A 1 238 ? -29.753 -1.208 37.484 1.00 95.00 238 GLU A N 1
ATOM 1950 C CA . GLU A 1 238 ? -30.414 -0.294 38.420 1.00 95.00 238 GLU A CA 1
ATOM 1951 C C . GLU A 1 238 ? -31.788 -0.819 38.855 1.00 95.00 238 GLU A C 1
ATOM 1953 O O . GLU A 1 238 ? -32.079 -0.849 40.053 1.00 95.00 238 GLU A O 1
ATOM 1958 N N . GLU A 1 239 ? -32.595 -1.318 37.915 1.00 92.88 239 GLU A N 1
ATOM 1959 C CA . GLU A 1 239 ? -33.886 -1.952 38.203 1.00 92.88 239 GLU A CA 1
ATOM 1960 C C . GLU A 1 239 ? -33.721 -3.175 39.117 1.00 92.88 239 GLU A C 1
ATOM 1962 O O . GLU A 1 239 ? -34.407 -3.304 40.134 1.00 92.88 239 GLU A O 1
ATOM 1967 N N . HIS A 1 240 ? -32.771 -4.055 38.797 1.00 91.94 240 HIS A N 1
ATOM 1968 C CA . HIS A 1 240 ? -32.457 -5.246 39.580 1.00 91.94 240 HIS A CA 1
ATOM 1969 C C . HIS A 1 240 ? -31.987 -4.883 40.993 1.00 91.94 240 HIS A C 1
ATOM 1971 O O . HIS A 1 240 ? -32.464 -5.456 41.974 1.00 91.94 240 HIS A O 1
ATOM 1977 N N . GLN A 1 241 ? -31.104 -3.890 41.120 1.00 91.31 241 GLN A N 1
ATOM 1978 C CA . GLN A 1 241 ? -30.619 -3.404 42.409 1.00 91.31 241 GLN A CA 1
ATOM 1979 C C . GLN A 1 241 ? -31.758 -2.832 43.259 1.00 91.31 241 GLN A C 1
ATOM 1981 O O . GLN A 1 241 ? -31.818 -3.091 44.468 1.00 91.31 241 GLN A O 1
ATOM 1986 N N . GLN A 1 242 ? -32.684 -2.090 42.647 1.00 90.56 242 GLN A N 1
ATOM 1987 C CA . GLN A 1 242 ? -33.866 -1.588 43.336 1.00 90.56 242 GLN A CA 1
ATOM 1988 C C . GLN A 1 242 ? -34.755 -2.744 43.818 1.00 90.56 242 GLN A C 1
ATOM 1990 O O . GLN A 1 242 ? -35.093 -2.789 45.002 1.00 90.56 242 GLN A O 1
ATOM 1995 N N . MET A 1 243 ? -35.077 -3.709 42.949 1.00 87.88 243 MET A N 1
ATOM 1996 C CA . MET A 1 243 ? -35.909 -4.865 43.310 1.00 87.88 243 MET A CA 1
ATOM 1997 C C . MET A 1 243 ? -35.297 -5.679 44.452 1.00 87.88 243 MET A C 1
ATOM 1999 O O . MET A 1 243 ? -35.984 -5.972 45.431 1.00 87.88 243 MET A O 1
ATOM 2003 N N . VAL A 1 244 ? -34.002 -6.001 44.373 1.00 87.06 244 VAL A N 1
ATOM 2004 C CA . VAL A 1 244 ? -33.290 -6.744 45.426 1.00 87.06 244 VAL A CA 1
ATOM 2005 C C . VAL A 1 244 ? -33.329 -5.981 46.751 1.00 87.06 244 VAL A C 1
ATOM 2007 O O . VAL A 1 244 ? -33.599 -6.580 47.791 1.00 87.06 244 VAL A O 1
ATOM 2010 N N . THR A 1 245 ? -33.139 -4.660 46.726 1.00 87.44 245 THR A N 1
ATOM 2011 C CA . THR A 1 245 ? -33.201 -3.819 47.934 1.00 87.44 245 THR A CA 1
ATOM 2012 C C . THR A 1 245 ? -34.604 -3.814 48.545 1.00 87.44 245 THR A C 1
ATOM 2014 O O . THR A 1 245 ? -34.759 -4.009 49.752 1.00 87.44 245 THR A O 1
ATOM 2017 N N . GLU A 1 246 ? -35.645 -3.643 47.727 1.00 88.25 246 GLU A N 1
ATOM 2018 C CA . GLU A 1 246 ? -37.038 -3.688 48.184 1.00 88.25 246 GLU A CA 1
ATOM 2019 C C . GLU A 1 246 ? -37.423 -5.061 48.746 1.00 88.25 246 GLU A C 1
ATOM 2021 O O . GLU A 1 246 ? -38.157 -5.156 49.735 1.00 88.25 246 GLU A O 1
ATOM 2026 N N . TYR A 1 247 ? -36.958 -6.139 48.118 1.00 86.12 247 TYR A N 1
ATOM 2027 C CA . TYR A 1 247 ? -37.215 -7.492 48.587 1.00 86.12 247 TYR A CA 1
ATOM 2028 C C . TYR A 1 247 ? -36.469 -7.811 49.874 1.00 86.12 247 TYR A C 1
ATOM 2030 O O . TYR A 1 247 ? -37.082 -8.369 50.782 1.00 86.12 247 TYR A O 1
ATOM 2038 N N . ALA A 1 248 ? -35.207 -7.398 50.000 1.00 85.06 248 ALA A N 1
ATOM 2039 C CA . ALA A 1 248 ? -34.454 -7.523 51.242 1.00 85.06 248 ALA A CA 1
ATOM 2040 C C . ALA A 1 248 ? -35.185 -6.821 52.397 1.00 85.06 248 ALA A C 1
ATOM 2042 O O . ALA A 1 248 ? -35.399 -7.430 53.439 1.00 85.06 248 ALA A O 1
ATOM 2043 N N . GLN A 1 249 ? -35.682 -5.594 52.187 1.00 86.81 249 GLN A N 1
ATOM 2044 C CA . GLN A 1 249 ? -36.478 -4.876 53.192 1.00 86.81 249 GLN A CA 1
ATOM 2045 C C . GLN A 1 249 ? -37.755 -5.634 53.589 1.00 86.81 249 GLN A C 1
ATOM 2047 O O . GLN A 1 249 ? -38.052 -5.762 54.778 1.00 86.81 249 GLN A O 1
ATOM 2052 N N . LYS A 1 250 ? -38.510 -6.155 52.611 1.00 85.88 250 LYS A N 1
ATOM 2053 C CA . LYS A 1 250 ? -39.738 -6.933 52.865 1.00 85.88 250 LYS A CA 1
ATOM 2054 C C . LYS A 1 250 ? -39.448 -8.232 53.620 1.00 85.88 250 LYS A C 1
ATOM 2056 O O . LYS A 1 250 ? -40.213 -8.590 54.510 1.00 85.88 250 LYS A O 1
ATOM 2061 N N . ILE A 1 251 ? -38.369 -8.933 53.275 1.00 84.62 251 ILE A N 1
ATOM 2062 C CA . ILE A 1 251 ? -37.962 -10.177 53.938 1.00 84.62 251 ILE A CA 1
ATOM 2063 C C . ILE A 1 251 ? -37.536 -9.900 55.379 1.00 84.62 251 ILE A C 1
ATOM 2065 O O . ILE A 1 251 ? -38.023 -10.580 56.278 1.00 84.62 251 ILE A O 1
ATOM 2069 N N . THR A 1 252 ? -36.729 -8.863 55.620 1.00 86.06 252 THR A N 1
ATOM 2070 C CA . THR A 1 252 ? -36.327 -8.471 56.978 1.00 86.06 252 THR A CA 1
ATOM 2071 C C . THR A 1 252 ? -37.539 -8.157 57.853 1.00 86.06 252 THR A C 1
ATOM 2073 O O . THR A 1 252 ? -37.651 -8.706 58.943 1.00 86.06 252 THR A O 1
ATOM 2076 N N . GLN A 1 253 ? -38.510 -7.381 57.353 1.00 86.81 253 GLN A N 1
ATOM 2077 C CA . GLN A 1 253 ? -39.753 -7.098 58.089 1.00 86.81 253 GLN A CA 1
ATOM 2078 C C . GLN A 1 253 ? -40.543 -8.369 58.438 1.00 86.81 253 GLN A C 1
ATOM 2080 O O . GLN A 1 253 ? -41.133 -8.461 59.514 1.00 86.81 253 GLN A O 1
ATOM 2085 N N . LEU A 1 254 ? -40.583 -9.347 57.528 1.00 84.00 254 LEU A N 1
ATOM 2086 C CA . LEU A 1 254 ? -41.264 -10.620 57.766 1.00 84.00 254 LEU A CA 1
ATOM 2087 C C . LEU A 1 254 ? -40.526 -11.473 58.800 1.00 84.00 254 LEU A C 1
ATOM 2089 O O . LEU A 1 254 ? -41.173 -12.065 59.657 1.00 84.00 254 LEU A O 1
ATOM 2093 N N . TRP A 1 255 ? 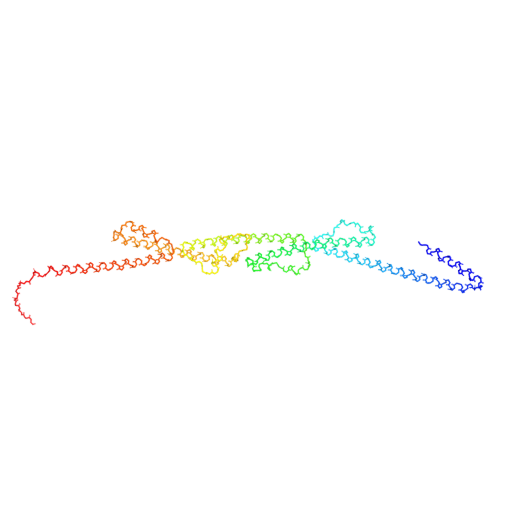-39.197 -11.528 58.746 1.00 86.44 255 TRP A N 1
ATOM 2094 C CA . TRP A 1 255 ? -38.391 -12.236 59.740 1.00 86.44 255 TRP A CA 1
ATOM 2095 C C . TRP A 1 255 ? -38.457 -11.599 61.121 1.00 86.44 255 TRP A C 1
ATOM 2097 O O . TRP A 1 255 ? -38.511 -12.327 62.110 1.00 86.44 255 TRP A O 1
ATOM 2107 N N . ASP A 1 256 ? -38.504 -10.269 61.200 1.00 86.81 256 ASP A N 1
ATOM 2108 C CA . ASP A 1 256 ? -38.720 -9.548 62.456 1.00 86.81 256 ASP A CA 1
ATOM 2109 C C . ASP A 1 256 ? -40.092 -9.882 63.056 1.00 86.81 256 ASP A C 1
ATOM 2111 O O . ASP A 1 256 ? -40.216 -10.034 64.264 1.00 86.81 256 ASP A O 1
ATOM 2115 N N . ALA A 1 257 ? -41.118 -10.076 62.221 1.00 85.62 257 ALA A N 1
ATOM 2116 C CA . ALA A 1 257 ? -42.436 -10.518 62.676 1.00 85.62 257 ALA A CA 1
ATOM 2117 C C . ALA A 1 257 ? -42.494 -12.004 63.086 1.00 85.62 257 ALA A C 1
ATOM 2119 O O . ALA A 1 257 ? -43.452 -12.414 63.741 1.00 85.62 257 ALA A O 1
ATOM 2120 N N . MET A 1 258 ? -41.517 -12.816 62.672 1.00 83.12 258 MET A N 1
ATOM 2121 C CA . MET A 1 258 ? -41.448 -14.258 62.947 1.00 83.12 258 MET A CA 1
ATOM 2122 C C . MET A 1 258 ? -40.377 -14.628 63.983 1.00 83.12 258 MET A C 1
ATOM 2124 O O . MET A 1 258 ? -40.182 -15.818 64.224 1.00 83.12 258 MET A O 1
ATOM 2128 N N . ASP A 1 259 ? -39.669 -13.650 64.558 1.00 86.38 259 ASP A N 1
ATOM 2129 C CA . ASP A 1 259 ? -38.520 -13.862 65.450 1.00 86.38 259 ASP A CA 1
ATOM 2130 C C . ASP A 1 259 ? -37.464 -14.826 64.858 1.00 86.38 259 ASP A C 1
ATOM 2132 O O . ASP A 1 259 ? -36.877 -15.652 65.558 1.00 86.38 259 ASP A O 1
ATOM 2136 N N . THR A 1 260 ? -37.226 -14.750 63.540 1.00 82.44 260 THR A N 1
ATOM 2137 C CA . THR A 1 260 ? -36.268 -15.635 62.853 1.00 82.44 260 THR A CA 1
ATOM 2138 C C . THR A 1 260 ? -34.837 -15.354 63.328 1.00 82.44 260 THR A C 1
ATOM 2140 O O . THR A 1 260 ? -34.431 -14.186 63.297 1.00 82.44 260 THR A O 1
ATOM 2143 N N . PRO A 1 261 ? -34.065 -16.380 63.730 1.00 87.00 261 PRO A N 1
ATOM 2144 C CA . PRO A 1 261 ? -32.731 -16.203 64.295 1.00 87.00 261 PRO A CA 1
ATOM 2145 C C . PRO A 1 261 ? -31.699 -15.765 63.239 1.00 87.00 261 PRO A C 1
ATOM 2147 O O . PRO A 1 261 ? -31.849 -16.017 62.044 1.00 87.00 261 PRO A O 1
ATOM 2150 N N . GLU A 1 262 ? -30.660 -15.054 63.685 1.00 85.38 262 GLU A N 1
ATOM 2151 C CA . GLU A 1 262 ? -29.715 -14.332 62.815 1.00 85.38 262 GLU A CA 1
ATOM 2152 C C . GLU A 1 262 ? -28.899 -15.256 61.890 1.00 85.38 262 GLU A C 1
ATOM 2154 O O . GLU A 1 262 ? -28.602 -14.901 60.751 1.00 85.38 262 GLU A O 1
ATOM 2159 N N . ASP A 1 263 ? -28.585 -16.467 62.347 1.00 86.25 263 ASP A N 1
ATOM 2160 C CA . ASP A 1 263 ? -27.862 -17.492 61.589 1.00 86.25 263 ASP A CA 1
ATOM 2161 C C . ASP A 1 263 ? -28.650 -17.981 60.363 1.00 86.25 263 ASP A C 1
ATOM 2163 O O . ASP A 1 263 ? -28.079 -18.172 59.282 1.00 86.25 263 ASP A O 1
ATOM 2167 N N . GLU A 1 264 ? -29.973 -18.120 60.489 1.00 84.12 264 GLU A N 1
ATOM 2168 C CA . GLU A 1 264 ? -30.854 -18.431 59.359 1.00 84.12 264 GLU A CA 1
ATOM 2169 C C . GLU A 1 264 ? -30.912 -17.272 58.350 1.00 84.12 264 GLU A C 1
ATOM 2171 O O . GLU A 1 264 ? -30.874 -17.507 57.135 1.00 84.12 264 GLU A O 1
ATOM 2176 N N . ARG A 1 265 ? -30.934 -16.022 58.835 1.00 85.31 265 ARG A N 1
ATOM 2177 C CA . ARG A 1 265 ? -30.943 -14.813 57.989 1.00 85.31 265 ARG A CA 1
ATOM 2178 C C . ARG A 1 265 ? -29.648 -14.677 57.182 1.00 85.31 265 ARG A C 1
ATOM 2180 O O . ARG A 1 265 ? -29.689 -14.441 55.973 1.00 85.31 265 ARG A O 1
ATOM 2187 N N . GLU A 1 266 ? -28.495 -14.873 57.820 1.00 83.38 266 GLU A N 1
ATOM 2188 C CA . GLU A 1 266 ? -27.179 -14.799 57.171 1.00 83.38 266 GLU A CA 1
ATOM 2189 C C . GLU A 1 266 ? -26.993 -15.921 56.131 1.00 83.38 266 GLU A C 1
ATOM 2191 O O . GLU A 1 266 ? -26.507 -15.692 55.013 1.00 83.38 266 GLU A O 1
ATOM 2196 N N . SER A 1 267 ? -27.459 -17.137 56.445 1.00 84.38 267 SER A N 1
ATOM 2197 C CA . SER A 1 267 ? -27.439 -18.262 55.501 1.00 84.38 267 SER A CA 1
ATOM 2198 C C . SER A 1 267 ? -28.276 -17.997 54.247 1.00 84.38 267 SER A C 1
ATOM 2200 O O . SER A 1 267 ? -27.940 -18.485 53.166 1.00 84.38 267 SER A O 1
ATOM 2202 N N . PHE A 1 268 ? -29.363 -17.236 54.370 1.00 82.62 268 PHE A N 1
ATOM 2203 C CA . PHE A 1 268 ? -30.203 -16.864 53.240 1.00 82.62 268 PHE A CA 1
ATOM 2204 C C . PHE A 1 268 ? -29.514 -15.839 52.335 1.00 82.62 268 PHE A C 1
ATOM 2206 O O . PHE A 1 268 ? -29.307 -16.114 51.153 1.00 82.62 268 PHE A O 1
ATOM 2213 N N . PHE A 1 269 ? -29.091 -14.697 52.888 1.00 80.69 269 PHE A N 1
ATOM 2214 C CA . PHE A 1 269 ? -28.495 -13.622 52.088 1.00 80.69 269 PHE A CA 1
ATOM 2215 C C . PHE A 1 269 ? -27.196 -14.035 51.399 1.00 80.69 269 PHE A C 1
ATOM 2217 O O . PHE A 1 269 ? -26.954 -13.625 50.267 1.00 80.69 269 PHE A O 1
ATOM 2224 N N . SER A 1 270 ? -26.389 -14.891 52.030 1.00 80.81 270 SER A N 1
ATOM 2225 C CA . SER A 1 270 ? -25.185 -15.443 51.396 1.00 80.81 270 SER A CA 1
ATOM 2226 C C . SER A 1 270 ? -25.492 -16.303 50.161 1.00 80.81 270 SER A C 1
ATOM 2228 O O . SER A 1 270 ? -24.685 -16.347 49.234 1.00 80.81 270 SER A O 1
ATOM 2230 N N . LYS A 1 271 ? -26.661 -16.957 50.110 1.00 76.25 271 LYS A N 1
ATOM 2231 C CA . LYS A 1 271 ? -27.104 -17.789 48.976 1.00 76.25 271 LYS A CA 1
ATOM 2232 C C . LYS A 1 271 ? -27.883 -17.007 47.918 1.00 76.25 271 LYS A C 1
ATOM 2234 O O . LYS A 1 271 ? -27.902 -17.424 46.764 1.00 76.25 271 LYS A O 1
ATOM 2239 N N . THR A 1 272 ? -28.506 -15.891 48.288 1.00 73.06 272 THR A N 1
ATOM 2240 C CA . THR A 1 272 ? -29.319 -15.048 47.393 1.00 73.06 272 THR A CA 1
ATOM 2241 C C . THR A 1 272 ? -28.665 -13.696 47.101 1.00 73.06 272 THR A C 1
ATOM 2243 O O . THR A 1 272 ? -29.359 -12.700 46.906 1.00 73.06 272 THR A O 1
ATOM 2246 N N . ALA A 1 273 ? -27.333 -13.635 47.099 1.00 76.69 273 ALA A N 1
ATOM 2247 C CA . ALA A 1 273 ? -26.587 -12.433 46.743 1.00 76.69 273 ALA A CA 1
ATOM 2248 C C . ALA A 1 273 ? -26.411 -12.300 45.218 1.00 76.69 273 ALA A C 1
ATOM 2250 O O . ALA A 1 273 ? -26.153 -13.284 44.515 1.00 76.69 273 ALA A O 1
ATOM 2251 N N . GLY A 1 274 ? -26.485 -11.062 44.723 1.00 85.94 274 GLY A N 1
ATOM 2252 C CA . GLY A 1 274 ? -26.231 -10.697 43.326 1.00 85.94 274 GLY A CA 1
ATOM 2253 C C . GLY A 1 274 ? -27.424 -10.034 42.638 1.00 85.94 274 GLY A C 1
ATOM 2254 O O . GLY A 1 274 ? -28.481 -9.853 43.238 1.00 85.94 274 GLY A O 1
ATOM 2255 N N . LEU A 1 275 ? -27.229 -9.681 41.365 1.00 87.94 275 LEU A N 1
ATOM 2256 C CA . LEU A 1 275 ? -28.215 -8.995 40.521 1.00 87.94 275 LEU A CA 1
ATOM 2257 C C . LEU A 1 275 ? -28.682 -9.856 39.342 1.00 87.94 275 LEU A C 1
ATOM 2259 O O . LEU A 1 275 ? -29.234 -9.342 38.375 1.00 87.94 275 LEU A O 1
ATOM 2263 N N . GLY A 1 276 ? -28.456 -11.167 39.399 1.00 86.75 276 GLY A N 1
ATOM 2264 C CA . GLY A 1 276 ? -28.949 -12.085 38.380 1.00 86.75 276 GLY A CA 1
ATOM 2265 C C . GLY A 1 276 ? -30.471 -12.224 38.422 1.00 86.75 276 GLY A C 1
ATOM 2266 O O . GLY A 1 276 ? -31.086 -12.165 39.490 1.00 86.75 276 GLY A O 1
ATOM 2267 N N . PHE A 1 277 ? -31.090 -12.425 37.257 1.00 84.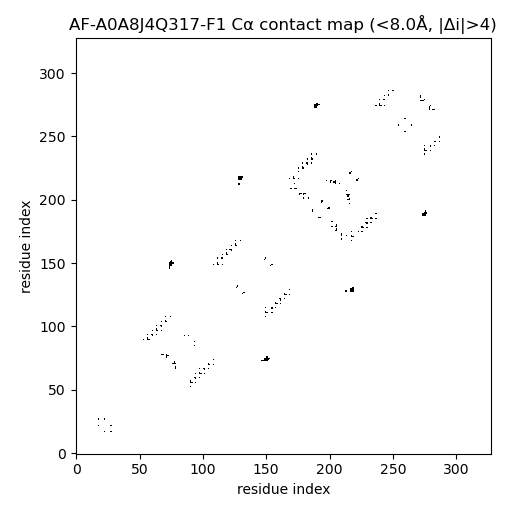31 277 PHE A N 1
ATOM 2268 C CA . PHE A 1 277 ? -32.538 -12.648 37.168 1.00 84.31 277 PHE A CA 1
ATOM 2269 C C . PHE A 1 277 ? -32.980 -13.890 37.963 1.00 84.31 277 PHE A C 1
ATOM 2271 O O . PHE A 1 277 ? -34.025 -13.877 38.607 1.00 84.31 277 PHE A O 1
ATOM 2278 N N . ASP A 1 278 ? -32.134 -14.922 37.999 1.00 82.12 278 ASP A N 1
ATOM 2279 C CA . ASP A 1 278 ? -32.290 -16.126 38.822 1.00 82.12 278 ASP A CA 1
ATOM 2280 C C . ASP A 1 278 ? -32.429 -15.804 40.320 1.00 82.12 278 ASP A C 1
ATOM 2282 O O . ASP A 1 278 ? -33.261 -16.388 41.017 1.00 82.12 278 ASP A O 1
ATOM 2286 N N . VAL A 1 279 ? -31.651 -14.836 40.817 1.00 81.56 279 VAL A N 1
ATOM 2287 C CA . VAL A 1 279 ? -31.711 -14.377 42.212 1.00 81.56 279 VAL A CA 1
ATOM 2288 C C . VAL A 1 279 ? -33.019 -13.632 42.476 1.00 81.56 279 VAL A C 1
ATOM 2290 O O . VAL A 1 279 ? -33.696 -13.902 43.469 1.00 81.56 279 VAL A O 1
ATOM 2293 N N . ILE A 1 280 ? -33.401 -12.720 41.581 1.00 82.94 280 ILE A N 1
ATOM 2294 C CA . ILE A 1 280 ? -34.630 -11.923 41.706 1.00 82.94 280 ILE A CA 1
ATOM 2295 C C . ILE A 1 280 ? -35.868 -12.823 41.699 1.00 82.94 280 ILE A C 1
ATOM 2297 O O . ILE A 1 280 ? -36.757 -12.654 42.538 1.00 82.94 280 ILE A O 1
ATOM 2301 N N . GLU A 1 281 ? -35.912 -13.811 40.806 1.00 81.94 281 GLU A N 1
ATOM 2302 C CA . GLU A 1 281 ? -37.001 -14.783 40.723 1.00 81.94 281 GLU A CA 1
ATOM 2303 C C . GLU A 1 281 ? -37.080 -15.650 41.991 1.00 81.94 281 GLU A C 1
ATOM 2305 O O . GLU A 1 281 ? -38.157 -15.793 42.580 1.00 81.94 281 GLU A O 1
ATOM 2310 N N . ALA A 1 282 ? -35.944 -16.161 42.478 1.00 79.88 282 ALA A N 1
ATOM 2311 C CA . ALA A 1 282 ? -35.896 -16.954 43.705 1.00 79.88 282 ALA A CA 1
ATOM 2312 C C . ALA A 1 282 ? -36.405 -16.166 44.925 1.00 79.88 282 ALA A C 1
ATOM 2314 O O . ALA A 1 282 ? -37.213 -16.671 45.710 1.00 79.88 282 ALA A O 1
ATOM 2315 N N . VAL A 1 283 ? -35.989 -14.904 45.066 1.00 77.56 283 VAL A N 1
ATOM 2316 C CA . VAL A 1 283 ? -36.421 -14.032 46.166 1.00 77.56 283 VAL A CA 1
ATOM 2317 C C . VAL A 1 283 ? -37.919 -13.699 46.056 1.00 77.56 283 VAL A C 1
ATOM 2319 O O . VAL A 1 283 ? -38.633 -13.742 47.064 1.00 77.56 283 VAL A O 1
ATOM 2322 N N . CYS A 1 284 ? -38.436 -13.457 44.845 1.00 77.75 284 CYS A N 1
ATOM 2323 C CA . CYS A 1 284 ? -39.872 -13.274 44.598 1.00 77.75 284 CYS A CA 1
ATOM 2324 C C . CYS A 1 284 ? -40.709 -14.469 45.071 1.00 77.75 284 CYS A C 1
ATOM 2326 O O . CYS A 1 284 ? -41.704 -14.293 45.783 1.00 77.75 284 CYS A O 1
ATOM 2328 N N . ILE A 1 285 ? -40.310 -15.684 44.685 1.00 79.25 285 ILE A N 1
ATOM 2329 C CA . ILE A 1 285 ? -41.016 -16.925 45.033 1.00 79.25 285 ILE A CA 1
ATOM 2330 C C . ILE A 1 285 ? -41.082 -17.094 46.552 1.00 79.25 285 ILE A C 1
ATOM 2332 O O . ILE A 1 285 ? -42.126 -17.458 47.096 1.00 79.25 285 ILE A O 1
ATOM 2336 N N . ILE A 1 286 ? -39.997 -16.776 47.254 1.00 75.44 286 ILE A N 1
ATOM 2337 C CA . ILE A 1 286 ? -39.914 -16.923 48.709 1.00 75.44 286 ILE A CA 1
ATOM 2338 C C . ILE A 1 286 ? -40.814 -15.916 49.421 1.00 75.44 286 ILE A C 1
ATOM 2340 O O . ILE A 1 286 ? -41.543 -16.297 50.337 1.00 75.44 286 ILE A O 1
ATOM 2344 N N . ILE A 1 287 ? -40.870 -14.665 48.959 1.00 74.19 287 ILE A N 1
ATOM 2345 C CA . ILE A 1 287 ? -41.817 -13.673 49.492 1.00 74.19 287 ILE A CA 1
ATOM 2346 C C . ILE A 1 287 ? -43.267 -14.142 49.311 1.00 74.19 287 ILE A C 1
ATOM 2348 O O . ILE A 1 287 ? -44.085 -13.992 50.224 1.00 74.19 287 ILE A O 1
ATOM 2352 N N . LEU A 1 288 ? -43.606 -14.719 48.153 1.00 76.62 288 LEU A N 1
ATOM 2353 C CA . LEU A 1 288 ? -44.940 -15.277 47.910 1.00 76.62 288 LEU A CA 1
ATOM 2354 C C . LEU A 1 288 ? -45.230 -16.468 48.831 1.00 76.62 288 LEU A C 1
ATOM 2356 O O . LEU A 1 288 ? -46.312 -16.537 49.415 1.00 76.62 288 LEU A O 1
ATOM 2360 N N . TYR A 1 289 ? -44.259 -17.364 49.014 1.00 75.50 289 TYR A N 1
ATOM 2361 C CA . TYR A 1 289 ? -44.396 -18.527 49.885 1.00 75.50 289 TYR A CA 1
ATOM 2362 C C . TYR A 1 289 ? -44.594 -18.129 51.353 1.00 75.50 289 TYR A C 1
ATOM 2364 O O . TYR A 1 289 ? -45.522 -18.617 51.996 1.00 75.50 289 TYR A O 1
ATOM 2372 N N . ILE A 1 290 ? -43.798 -17.184 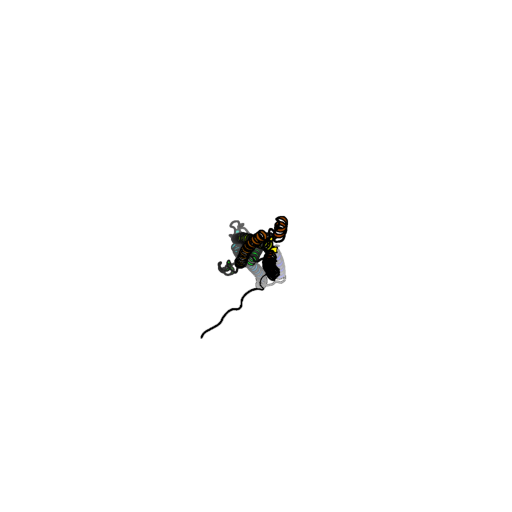51.870 1.00 69.06 290 ILE A N 1
ATOM 2373 C CA . ILE A 1 290 ? -43.930 -16.686 53.249 1.00 69.06 290 ILE A CA 1
ATOM 2374 C C . ILE A 1 290 ? -45.301 -16.031 53.451 1.00 69.06 290 ILE A C 1
ATOM 2376 O O . ILE A 1 290 ? -45.967 -16.296 54.452 1.00 69.06 290 ILE A O 1
ATOM 2380 N N . LYS A 1 291 ? -45.780 -15.230 52.488 1.00 69.25 291 LYS A N 1
ATOM 2381 C CA . LYS A 1 291 ? -47.128 -14.641 52.553 1.00 69.25 291 LYS A CA 1
ATOM 2382 C C . LYS A 1 291 ? -48.226 -15.706 52.617 1.00 69.25 291 LYS A C 1
ATOM 2384 O O . LYS A 1 291 ? -49.130 -15.588 53.443 1.00 69.25 291 LYS A O 1
ATOM 2389 N N . LEU A 1 292 ? -48.148 -16.743 51.782 1.00 71.25 292 LEU A N 1
ATOM 2390 C CA . LEU A 1 292 ? -49.121 -17.842 51.779 1.00 71.25 292 LEU A CA 1
ATOM 2391 C C . LEU A 1 292 ? -49.086 -18.641 53.088 1.00 71.25 292 LEU A C 1
ATOM 2393 O O . LEU A 1 292 ? -50.140 -18.958 53.646 1.00 71.25 292 LEU A O 1
ATOM 2397 N N . PHE A 1 293 ? -47.891 -18.920 53.610 1.00 65.19 293 PHE A N 1
ATOM 2398 C CA . PHE A 1 293 ? -47.728 -19.656 54.859 1.00 65.19 293 PHE A CA 1
ATOM 2399 C C . PHE A 1 293 ? -48.287 -18.871 56.052 1.00 65.19 293 PHE A C 1
ATOM 2401 O O . PHE A 1 293 ? -49.037 -19.434 56.851 1.00 65.19 293 PHE A O 1
ATOM 2408 N N . ASN A 1 294 ? -48.022 -17.563 56.121 1.00 63.34 294 ASN A N 1
ATOM 2409 C CA . ASN A 1 294 ? -48.514 -16.689 57.187 1.00 63.34 294 ASN A CA 1
ATOM 2410 C C . ASN A 1 294 ? -50.055 -16.575 57.174 1.00 63.34 294 ASN A C 1
ATOM 2412 O O . ASN A 1 294 ? -50.699 -16.696 58.215 1.00 63.34 294 ASN A O 1
ATOM 2416 N N . ILE A 1 295 ? -50.678 -16.480 55.989 1.00 61.12 295 ILE A N 1
ATOM 2417 C CA . ILE A 1 295 ? -52.146 -16.546 55.849 1.00 61.12 295 ILE A CA 1
ATOM 2418 C C . ILE A 1 295 ? -52.697 -17.883 56.371 1.00 61.12 295 ILE A C 1
ATOM 2420 O O . ILE A 1 295 ? -53.708 -17.903 57.077 1.00 61.12 295 ILE A O 1
ATOM 2424 N N . SER A 1 296 ? -52.038 -19.006 56.063 1.00 58.91 296 SER A N 1
ATOM 2425 C CA . SER A 1 296 ? -52.465 -20.324 56.553 1.00 58.91 296 SER A CA 1
ATOM 2426 C C . SER A 1 296 ? -52.332 -20.452 58.075 1.00 58.91 296 SER A C 1
ATOM 2428 O O . SER A 1 296 ? -53.228 -20.989 58.726 1.00 58.91 296 SER A O 1
ATOM 2430 N N . TYR A 1 297 ? -51.259 -19.901 58.651 1.00 57.38 297 TYR A N 1
ATOM 2431 C CA . TYR A 1 297 ? -50.975 -19.949 60.082 1.00 57.38 297 TYR A CA 1
ATOM 2432 C C . TYR A 1 297 ? -51.984 -19.117 60.883 1.00 57.38 297 TYR A C 1
ATOM 2434 O O . TYR A 1 297 ? -52.546 -19.593 61.872 1.00 57.38 297 TYR A O 1
ATOM 2442 N N . ILE A 1 298 ? -52.302 -17.910 60.403 1.00 57.59 298 ILE A N 1
ATOM 2443 C CA . ILE A 1 298 ? -53.344 -17.051 60.982 1.00 57.59 298 ILE A CA 1
ATOM 2444 C C . ILE A 1 298 ? -54.721 -17.729 60.894 1.00 57.59 298 ILE A C 1
ATOM 2446 O O . ILE A 1 298 ? -55.462 -17.749 61.879 1.00 57.59 298 ILE A O 1
ATOM 2450 N N . ASN A 1 299 ? -55.056 -18.345 59.754 1.00 54.84 299 ASN A N 1
ATOM 2451 C CA . ASN A 1 299 ? -56.322 -19.067 59.600 1.00 54.84 299 ASN A CA 1
ATOM 2452 C C . ASN A 1 299 ? -56.424 -20.287 60.528 1.00 54.84 299 ASN A C 1
ATOM 2454 O O . ASN A 1 299 ? -57.490 -20.523 61.097 1.00 54.84 299 ASN A O 1
ATOM 2458 N N . ASN A 1 300 ? -55.334 -21.031 60.741 1.00 52.47 300 ASN A N 1
ATOM 2459 C CA . ASN A 1 300 ? -55.325 -22.171 61.662 1.00 52.47 300 ASN A CA 1
ATOM 2460 C C . ASN A 1 300 ? -55.472 -21.739 63.129 1.00 52.47 300 ASN A C 1
ATOM 2462 O O . ASN A 1 300 ? -56.239 -22.353 63.871 1.00 52.47 300 ASN A O 1
ATOM 2466 N N . ASN A 1 301 ? -54.809 -20.655 63.541 1.00 52.00 301 ASN A N 1
ATOM 2467 C CA . ASN A 1 301 ? -54.950 -20.119 64.898 1.00 52.00 301 ASN A CA 1
ATOM 2468 C C . ASN A 1 301 ? -56.351 -19.552 65.164 1.00 52.00 301 ASN A C 1
ATOM 2470 O O . ASN A 1 301 ? -56.903 -19.777 66.242 1.00 52.00 301 ASN A O 1
ATOM 2474 N N . ASN A 1 302 ? -56.980 -18.903 64.179 1.00 50.53 302 ASN A N 1
ATOM 2475 C CA . ASN A 1 302 ? -58.371 -18.458 64.305 1.00 50.53 302 ASN A CA 1
ATOM 2476 C C . ASN A 1 302 ? -59.360 -19.631 64.395 1.00 50.53 302 ASN A C 1
ATOM 2478 O O . ASN A 1 302 ? -60.323 -19.559 65.160 1.00 50.53 302 ASN A O 1
ATOM 2482 N N . ASN A 1 303 ? -59.113 -20.736 63.685 1.00 49.25 303 ASN A N 1
ATOM 2483 C CA . ASN A 1 303 ? -59.966 -21.925 63.770 1.00 49.25 303 ASN A CA 1
ATOM 2484 C C . ASN A 1 303 ? -59.814 -22.665 65.112 1.00 49.25 303 ASN A C 1
ATOM 2486 O O . ASN A 1 303 ? -60.802 -23.133 65.678 1.00 49.25 303 ASN A O 1
ATOM 2490 N N . ASN A 1 304 ? -58.599 -22.716 65.670 1.00 47.84 304 ASN A N 1
ATOM 2491 C CA . ASN A 1 304 ? -58.356 -23.325 66.982 1.00 47.84 304 ASN A CA 1
ATOM 2492 C C . ASN A 1 304 ? -58.951 -22.499 68.134 1.00 47.84 304 ASN A C 1
ATOM 2494 O O . ASN A 1 304 ? -59.470 -23.064 69.098 1.00 47.84 304 ASN A O 1
ATOM 2498 N N . ASN A 1 305 ? -58.945 -21.167 68.024 1.00 46.84 305 ASN A N 1
ATOM 2499 C CA . ASN A 1 305 ? -59.534 -20.300 69.045 1.00 46.84 305 ASN A CA 1
ATOM 2500 C C . ASN A 1 305 ? -61.076 -20.357 69.043 1.00 46.84 305 ASN A C 1
ATOM 2502 O O . ASN A 1 305 ? -61.709 -20.256 70.093 1.00 46.84 305 ASN A O 1
ATOM 2506 N N . ASN A 1 306 ? -61.694 -20.610 67.883 1.00 46.25 306 ASN A N 1
ATOM 2507 C CA . ASN A 1 306 ? -63.146 -20.775 67.786 1.00 46.25 306 ASN A CA 1
ATOM 2508 C C . ASN A 1 306 ? -63.629 -22.139 68.324 1.00 46.25 306 ASN A C 1
ATOM 2510 O O . ASN A 1 306 ? -64.742 -22.248 68.834 1.00 46.25 306 ASN A O 1
ATOM 2514 N N . ASN A 1 307 ? -62.781 -23.175 68.285 1.00 47.28 307 ASN A N 1
ATOM 2515 C CA . ASN A 1 307 ? -63.121 -24.491 68.834 1.00 47.28 307 ASN A CA 1
ATOM 2516 C C . ASN A 1 307 ? -62.962 -24.561 70.369 1.00 47.28 307 ASN A C 1
ATOM 2518 O O . ASN A 1 307 ? -63.656 -25.330 71.030 1.00 47.28 307 ASN A O 1
ATOM 2522 N N . ASN A 1 308 ? -62.106 -23.717 70.961 1.00 45.59 308 ASN A N 1
ATOM 2523 C CA . ASN A 1 308 ? -61.937 -23.655 72.418 1.00 45.59 308 ASN A CA 1
ATOM 2524 C C . ASN A 1 308 ? -63.033 -22.824 73.119 1.00 45.59 308 ASN A C 1
ATOM 2526 O O . ASN A 1 308 ? -63.319 -23.037 74.296 1.00 45.59 308 ASN A O 1
ATOM 2530 N N . ASN A 1 309 ? -63.707 -21.919 72.398 1.00 45.41 309 ASN A N 1
ATOM 2531 C CA . ASN A 1 309 ? -64.797 -21.111 72.960 1.00 45.41 309 ASN A CA 1
ATOM 2532 C C . ASN A 1 309 ? -66.164 -21.829 72.954 1.00 45.41 309 ASN A C 1
ATOM 2534 O O . ASN A 1 309 ? -67.092 -21.403 73.639 1.00 45.41 309 ASN A O 1
ATOM 2538 N N . ASN A 1 310 ? -66.299 -22.946 72.229 1.00 45.88 310 ASN A N 1
ATOM 2539 C CA . ASN A 1 310 ? -67.547 -23.717 72.187 1.00 45.88 310 ASN A CA 1
ATOM 2540 C C . ASN A 1 310 ? -67.639 -24.812 73.271 1.00 45.88 310 ASN A C 1
ATOM 2542 O O . ASN A 1 310 ? -68.691 -25.422 73.438 1.00 45.88 310 ASN A O 1
ATOM 2546 N N . ASN A 1 311 ? -66.569 -25.051 74.042 1.00 45.72 311 ASN A N 1
ATOM 2547 C CA . ASN A 1 311 ? -66.564 -26.067 75.104 1.00 45.72 311 ASN A CA 1
ATOM 2548 C C . ASN A 1 311 ? -66.742 -25.493 76.525 1.00 45.72 311 ASN A C 1
ATOM 2550 O O . ASN A 1 311 ? -66.772 -26.251 77.489 1.00 45.72 311 ASN A O 1
ATOM 2554 N N . ASN A 1 312 ? -66.887 -24.168 76.672 1.00 44.53 312 ASN A N 1
ATOM 2555 C CA . ASN A 1 312 ? -67.045 -23.517 77.982 1.00 44.53 312 ASN A CA 1
ATOM 2556 C C . ASN A 1 312 ? -68.406 -22.823 78.191 1.00 44.53 312 ASN A C 1
ATOM 2558 O O . ASN A 1 312 ? -68.593 -22.146 79.197 1.00 44.53 312 ASN A O 1
ATOM 2562 N N . ASN A 1 313 ? -69.370 -22.984 77.272 1.00 44.09 313 ASN A N 1
ATOM 2563 C CA . ASN A 1 313 ? -70.668 -22.295 77.353 1.00 44.09 313 ASN A CA 1
ATOM 2564 C C . ASN A 1 313 ? -71.896 -23.220 77.471 1.00 44.09 313 ASN A C 1
ATOM 2566 O O . ASN A 1 313 ? -73.021 -22.765 77.295 1.00 44.09 313 ASN A O 1
ATOM 2570 N N . ASN A 1 314 ? -71.717 -24.509 77.792 1.00 45.38 314 ASN A N 1
ATOM 2571 C CA . ASN A 1 314 ? -72.845 -25.444 77.933 1.00 45.38 314 ASN A CA 1
ATOM 2572 C C . ASN A 1 314 ? -73.226 -25.773 79.388 1.00 45.38 314 ASN A C 1
ATOM 2574 O O . ASN A 1 314 ? -73.775 -26.837 79.659 1.00 45.38 314 ASN A O 1
ATOM 2578 N N . ASN A 1 315 ? -72.933 -24.887 80.345 1.00 47.75 315 ASN A N 1
ATOM 2579 C CA . ASN A 1 315 ? -73.346 -25.109 81.731 1.00 47.75 315 ASN A CA 1
ATOM 2580 C C . ASN A 1 315 ? -73.793 -23.836 82.455 1.00 47.75 315 ASN A C 1
ATOM 2582 O O . ASN A 1 315 ? -73.332 -23.586 83.562 1.00 47.75 315 ASN A O 1
ATOM 2586 N N . ASN A 1 316 ? -74.666 -23.022 81.850 1.00 48.81 316 ASN A N 1
ATOM 2587 C CA . ASN A 1 316 ? -75.547 -22.147 82.632 1.00 48.81 316 ASN A CA 1
ATOM 2588 C C . ASN A 1 316 ? -76.681 -21.527 81.794 1.00 48.81 316 ASN A C 1
ATOM 2590 O O . ASN A 1 316 ? -76.542 -20.399 81.339 1.00 48.81 316 ASN A O 1
ATOM 2594 N N . ASN A 1 317 ? -77.803 -22.227 81.591 1.00 42.81 317 ASN A N 1
ATOM 2595 C CA . ASN A 1 317 ? -79.127 -21.585 81.655 1.00 42.81 317 ASN A CA 1
ATOM 2596 C C . ASN A 1 317 ? -80.259 -22.615 81.537 1.00 42.81 317 ASN A C 1
ATOM 2598 O O . ASN A 1 317 ? -80.706 -22.956 80.445 1.00 42.81 317 ASN A O 1
ATOM 2602 N N . ASN A 1 318 ? -80.759 -23.093 82.672 1.00 44.00 318 ASN A N 1
ATOM 2603 C CA . ASN A 1 318 ? -82.101 -23.659 82.734 1.00 44.00 318 ASN A CA 1
ATOM 2604 C C . ASN A 1 318 ? -82.758 -23.260 84.053 1.00 44.00 318 ASN A C 1
ATOM 2606 O O . ASN A 1 318 ? -82.751 -24.029 85.007 1.00 44.00 318 ASN A O 1
ATOM 2610 N N . ASN A 1 319 ? -83.259 -22.029 84.119 1.00 44.59 319 ASN A N 1
ATOM 2611 C CA . ASN A 1 319 ? -84.511 -21.698 84.794 1.00 44.59 319 ASN A CA 1
ATOM 2612 C C . ASN A 1 319 ? -84.761 -20.196 84.642 1.00 44.59 319 ASN A C 1
ATOM 2614 O O . ASN A 1 319 ? -83.971 -19.396 85.135 1.00 44.59 319 ASN A O 1
ATOM 2618 N N . ASN A 1 320 ? -85.883 -19.804 84.043 1.00 40.97 320 ASN A N 1
ATOM 2619 C CA . ASN A 1 320 ? -87.013 -19.267 84.804 1.00 40.97 320 ASN A CA 1
ATOM 2620 C C . ASN A 1 320 ? -87.955 -18.435 83.909 1.00 40.97 320 ASN A C 1
ATOM 2622 O O . ASN A 1 320 ? -87.539 -17.534 83.190 1.00 40.97 320 ASN A O 1
ATOM 2626 N N . ASN A 1 321 ? -89.243 -18.718 84.095 1.00 41.69 321 ASN A N 1
ATOM 2627 C CA . ASN A 1 321 ? -90.404 -17.847 83.939 1.00 41.69 321 ASN A CA 1
ATOM 2628 C C . ASN A 1 321 ? -90.873 -17.365 82.555 1.00 41.69 321 ASN A C 1
ATOM 2630 O O . ASN A 1 321 ? -90.643 -16.248 82.103 1.00 41.69 321 ASN A O 1
ATOM 2634 N N . ASN A 1 322 ? -91.751 -18.208 82.019 1.00 43.12 322 ASN A N 1
ATOM 2635 C CA . ASN A 1 322 ? -93.060 -17.870 81.471 1.00 43.12 322 ASN A CA 1
ATOM 2636 C C . ASN A 1 322 ? -93.862 -16.909 82.387 1.00 43.12 322 ASN A C 1
ATOM 2638 O O . ASN A 1 322 ? -94.166 -17.289 83.517 1.00 43.12 322 ASN A O 1
ATOM 2642 N N . ASN A 1 323 ? -94.268 -15.725 81.908 1.00 42.34 323 ASN A N 1
ATOM 2643 C CA . ASN A 1 323 ? -95.579 -15.161 82.256 1.00 42.34 323 ASN A CA 1
ATOM 2644 C C . ASN A 1 323 ? -96.032 -14.036 81.305 1.00 42.34 323 ASN A C 1
ATOM 2646 O O . ASN A 1 323 ? -95.294 -13.086 81.072 1.00 42.34 323 ASN A O 1
ATOM 2650 N N . ASN A 1 324 ? -97.296 -14.160 80.887 1.00 42.50 324 ASN A N 1
ATOM 2651 C CA . ASN A 1 324 ? -98.260 -13.168 80.389 1.00 42.50 324 ASN A CA 1
ATOM 2652 C C . ASN A 1 324 ? -97.870 -12.234 79.224 1.00 42.50 324 ASN A C 1
ATOM 2654 O O . ASN A 1 324 ? -97.003 -11.385 79.351 1.00 42.50 324 ASN A O 1
ATOM 2658 N N . ASN A 1 325 ? -98.461 -12.364 78.032 1.00 42.62 325 ASN A N 1
ATOM 2659 C CA . ASN A 1 325 ? -99.873 -12.182 77.638 1.00 42.62 325 ASN A CA 1
ATOM 2660 C C . ASN A 1 325 ? -100.272 -10.704 77.416 1.00 42.62 325 ASN A C 1
ATOM 2662 O O . ASN A 1 325 ? -100.402 -9.932 78.362 1.00 42.62 325 ASN A O 1
ATOM 2666 N N . ASN A 1 326 ? -100.606 -10.438 76.148 1.00 44.31 326 ASN A N 1
ATOM 2667 C CA . ASN A 1 326 ? -101.790 -9.734 75.640 1.00 44.31 326 ASN A CA 1
ATOM 2668 C C . ASN A 1 326 ? -101.691 -8.343 74.977 1.00 44.31 326 ASN A C 1
ATOM 2670 O O . ASN A 1 326 ? -101.132 -7.394 75.520 1.00 44.31 326 ASN A O 1
ATOM 2674 N N . ASN A 1 327 ? -102.451 -8.286 73.870 1.00 43.81 327 ASN A N 1
ATOM 2675 C CA . ASN A 1 327 ? -103.001 -7.179 73.071 1.00 43.81 327 ASN A CA 1
ATOM 2676 C C . ASN A 1 327 ? -102.026 -6.409 72.157 1.00 43.81 327 ASN A C 1
ATOM 2678 O O . ASN A 1 327 ? -101.000 -5.917 72.610 1.00 43.81 327 ASN A O 1
ATOM 2682 N N . ASN A 1 328 ? -102.295 -6.239 70.856 1.00 43.88 328 ASN A N 1
ATOM 2683 C CA . ASN A 1 328 ? -103.578 -6.166 70.137 1.00 43.88 328 ASN A CA 1
ATOM 2684 C C . ASN A 1 328 ? -103.482 -6.761 68.726 1.00 43.88 328 ASN A C 1
ATOM 2686 O O . ASN A 1 328 ? -102.407 -6.584 68.109 1.00 43.88 328 ASN A O 1
#

Organism: NCBI:txid133409

InterPro domains:
  IPR0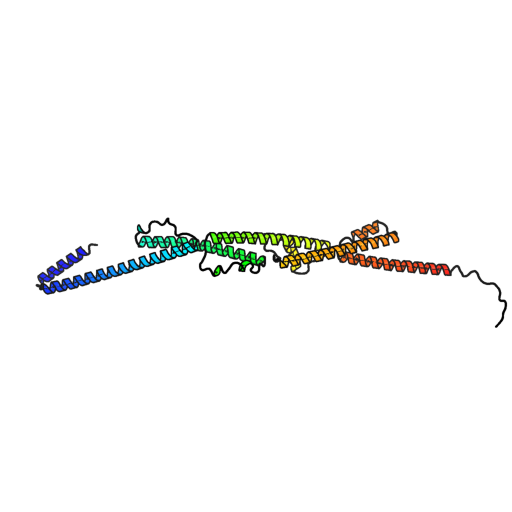07145 Microtubule-associated protein, MAP65/Ase1/PRC1 [PTHR19321] (10-270)